Protein AF-A0A9X8VF04-F1 (afdb_monomer)

Solvent-accessible surface area (backbone atoms only — not comparable to full-atom values): 15517 Å² total; per-residue (Å²): 101,70,59,10,61,78,66,74,47,51,60,67,58,32,47,54,25,37,77,68,70,68,38,95,60,54,71,64,54,44,49,74,68,74,50,84,83,40,61,40,90,86,76,70,41,79,48,85,48,71,67,42,55,54,49,36,59,45,60,69,33,66,73,50,45,53,54,48,56,73,53,54,53,68,79,74,54,78,92,55,79,81,48,51,63,57,52,50,50,51,50,51,49,54,53,45,51,23,50,52,51,32,52,45,67,77,36,74,88,60,59,89,75,43,57,46,83,43,74,71,81,46,74,77,52,55,70,73,46,56,95,90,58,84,63,75,43,78,44,62,67,44,89,91,60,76,53,58,69,61,48,50,53,48,49,42,70,77,41,51,61,61,53,51,52,43,33,50,58,58,69,43,79,47,74,67,54,50,34,49,51,51,53,52,52,48,42,59,44,46,72,37,90,87,47,64,53,50,56,29,53,49,42,52,64,65,37,85,48,75,68,48,40,56,49,22,49,52,49,34,54,54,45,40,48,76,72,69,48,79,87,43,71,69,41,53,48,46,42,49,68,70,66,57,32,91,92,55,50,73,69,51,48,55,49,52,40,49,54,54,52,65,73,74,108

Nearest PDB structures (foldseek):
  8pho-assembly1_A  TM=1.523E-01  e=1.604E+00  Borreliella burgdorferi B31

Structure (mmCIF, N/CA/C/O backbone):
data_AF-A0A9X8VF04-F1
#
_entry.id   AF-A0A9X8VF04-F1
#
loop_
_atom_site.group_PDB
_atom_site.id
_atom_site.type_symbol
_atom_site.label_atom_id
_atom_site.label_alt_id
_atom_site.label_comp_id
_atom_site.label_asym_id
_atom_site.label_entity_id
_atom_site.label_seq_id
_atom_site.pdbx_PDB_ins_code
_atom_site.Cartn_x
_atom_site.Cartn_y
_atom_site.Cartn_z
_atom_site.occupancy
_atom_site.B_iso_or_equiv
_atom_site.auth_seq_id
_atom_site.auth_comp_id
_atom_site.auth_asym_id
_atom_site.auth_atom_id
_atom_site.pdbx_PDB_model_num
ATOM 1 N N . GLY A 1 1 ? 4.819 -11.460 -13.117 1.00 58.47 1 GLY A N 1
ATOM 2 C CA . GLY A 1 1 ? 4.912 -10.135 -13.757 1.00 58.47 1 GLY A CA 1
ATOM 3 C C . GLY A 1 1 ? 5.814 -10.178 -14.973 1.00 58.47 1 GLY A C 1
ATOM 4 O O . GLY A 1 1 ? 5.340 -10.519 -16.044 1.00 58.47 1 GLY A O 1
ATOM 5 N N . SER A 1 2 ? 7.112 -9.903 -14.809 1.00 68.62 2 SER A N 1
ATOM 6 C CA . SER A 1 2 ? 8.062 -9.767 -15.930 1.00 68.62 2 SER A CA 1
ATOM 7 C C . SER A 1 2 ? 8.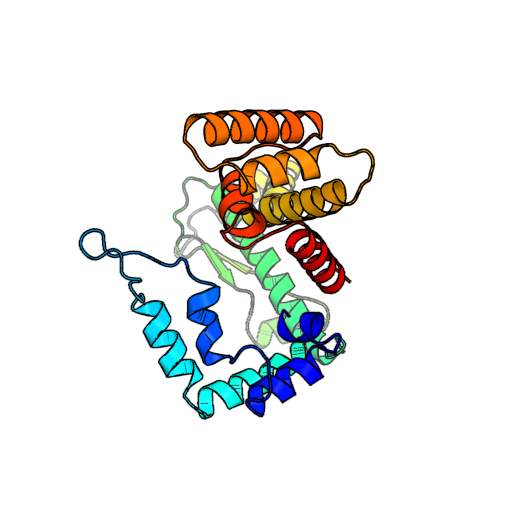117 -10.969 -16.872 1.00 68.62 2 SER A C 1
ATOM 9 O O . SER A 1 2 ? 8.013 -10.787 -18.076 1.00 68.62 2 SER A O 1
ATOM 11 N N . GLU A 1 3 ? 8.202 -12.195 -16.346 1.00 79.62 3 GLU A N 1
ATOM 12 C CA . GLU A 1 3 ? 8.196 -13.404 -17.186 1.00 79.62 3 GLU A CA 1
ATOM 13 C C . GLU A 1 3 ? 6.888 -13.552 -17.980 1.00 79.62 3 GLU A C 1
ATOM 15 O O . GLU A 1 3 ? 6.926 -13.851 -19.170 1.00 79.62 3 GLU A O 1
ATOM 20 N N . ALA A 1 4 ? 5.743 -13.287 -17.340 1.00 78.88 4 ALA A N 1
ATOM 21 C CA . ALA A 1 4 ? 4.424 -13.392 -17.964 1.00 78.88 4 ALA A CA 1
ATOM 22 C C . ALA A 1 4 ? 4.318 -12.483 -19.189 1.00 78.88 4 ALA A C 1
ATOM 24 O O . ALA A 1 4 ? 3.922 -12.924 -20.260 1.00 78.88 4 ALA A O 1
ATOM 25 N N . VAL A 1 5 ? 4.776 -11.238 -19.078 1.00 72.00 5 VAL A N 1
ATOM 26 C CA . VAL A 1 5 ? 4.690 -10.302 -20.201 1.00 72.00 5 VAL A CA 1
ATOM 27 C C . VAL A 1 5 ? 5.785 -10.515 -21.240 1.00 72.00 5 VAL A C 1
ATOM 29 O O . VAL A 1 5 ? 5.485 -10.503 -22.430 1.00 72.00 5 VAL A O 1
ATOM 32 N N . LEU A 1 6 ? 7.023 -10.819 -20.834 1.00 75.31 6 LEU A N 1
ATOM 33 C CA . LEU A 1 6 ? 8.096 -11.158 -21.781 1.00 75.31 6 LEU A CA 1
ATOM 34 C C . LEU A 1 6 ? 7.751 -12.380 -22.643 1.00 75.31 6 LEU A C 1
ATOM 36 O O . LEU A 1 6 ? 8.166 -12.461 -23.799 1.00 75.31 6 LEU A O 1
ATOM 40 N N . LYS A 1 7 ? 7.015 -13.344 -22.082 1.00 82.69 7 LYS A N 1
ATOM 41 C CA . LYS A 1 7 ? 6.567 -14.554 -22.784 1.00 82.69 7 LYS A CA 1
ATOM 42 C C . LYS A 1 7 ? 5.144 -14.457 -23.325 1.00 82.69 7 LYS A C 1
ATOM 44 O O . LYS A 1 7 ? 4.686 -15.428 -23.924 1.00 82.69 7 LYS A O 1
ATOM 49 N N . ASN A 1 8 ? 4.476 -13.318 -23.139 1.00 81.44 8 ASN A N 1
ATOM 50 C CA . ASN A 1 8 ? 3.072 -13.105 -23.483 1.00 81.44 8 ASN A CA 1
ATOM 51 C C . ASN A 1 8 ? 2.173 -14.274 -23.025 1.00 81.44 8 ASN A C 1
ATOM 53 O O . ASN A 1 8 ? 1.444 -14.878 -23.813 1.00 81.44 8 ASN A O 1
ATOM 57 N N . CYS A 1 9 ? 2.302 -14.649 -21.754 1.00 85.81 9 CYS A N 1
ATOM 58 C CA . CYS A 1 9 ? 1.581 -15.736 -21.111 1.00 85.81 9 CYS A CA 1
ATOM 59 C C . CYS A 1 9 ? 0.915 -15.256 -19.813 1.0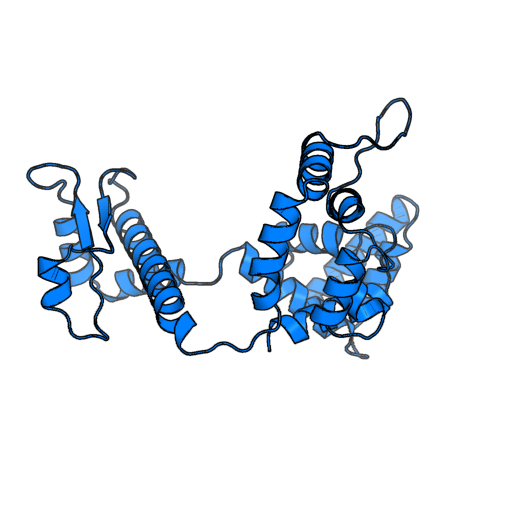0 85.81 9 CYS A C 1
ATOM 61 O O . CYS A 1 9 ? 1.154 -14.151 -19.332 1.00 85.81 9 CYS A O 1
ATOM 63 N N . THR A 1 10 ? 0.047 -16.086 -19.245 1.00 86.69 10 THR A N 1
ATOM 64 C CA . THR A 1 10 ? -0.633 -15.775 -17.977 1.00 86.69 10 THR A CA 1
ATOM 65 C C . THR A 1 10 ? 0.341 -15.789 -16.794 1.00 86.69 10 THR A C 1
ATOM 67 O O . THR A 1 10 ? 1.389 -16.441 -16.840 1.00 86.69 10 THR A O 1
ATOM 70 N N . LEU A 1 11 ? -0.015 -15.114 -15.693 1.00 85.31 11 LEU A N 1
ATOM 71 C CA . LEU A 1 11 ? 0.757 -15.175 -14.443 1.00 85.31 11 LEU A CA 1
ATOM 72 C C . LEU A 1 11 ? 0.927 -16.616 -13.946 1.00 85.31 11 LEU A C 1
ATOM 74 O O . LEU A 1 11 ? 2.022 -16.984 -13.520 1.00 85.31 11 LEU A O 1
ATOM 78 N N . GLU A 1 12 ? -0.112 -17.440 -14.089 1.00 88.75 12 GLU A N 1
ATOM 79 C CA . GLU A 1 12 ? -0.073 -18.862 -13.754 1.00 88.75 12 GLU A CA 1
ATOM 80 C C . GLU A 1 12 ? 0.965 -19.617 -14.599 1.00 88.75 12 GLU A C 1
ATOM 82 O O . GLU A 1 12 ? 1.809 -20.342 -14.070 1.00 88.75 12 GLU A O 1
ATOM 87 N N . GLN A 1 13 ? 0.953 -19.427 -15.922 1.00 88.94 13 GLN A N 1
ATOM 88 C CA . GLN A 1 13 ? 1.925 -20.057 -16.820 1.00 88.94 13 GLN A CA 1
ATOM 89 C C . GLN A 1 13 ? 3.358 -19.605 -16.517 1.00 88.94 13 GLN A C 1
ATOM 91 O O . GLN A 1 13 ? 4.272 -20.432 -16.523 1.00 88.94 13 GLN A O 1
ATOM 96 N N . ALA A 1 14 ? 3.551 -18.321 -16.219 1.00 87.88 14 ALA A N 1
ATOM 97 C CA . ALA A 1 14 ? 4.844 -17.777 -15.825 1.00 87.88 14 ALA A CA 1
ATOM 98 C C . ALA A 1 14 ? 5.341 -18.371 -14.501 1.00 87.88 14 ALA A C 1
ATOM 100 O O . ALA A 1 14 ? 6.511 -18.735 -14.395 1.00 87.88 14 ALA A O 1
ATOM 101 N N . PHE A 1 15 ? 4.463 -18.523 -13.505 1.00 87.75 15 PHE A N 1
ATOM 102 C CA . PHE A 1 15 ? 4.822 -19.146 -12.234 1.00 87.75 15 PHE A CA 1
ATOM 103 C C . PHE A 1 15 ? 5.189 -20.621 -12.400 1.00 87.75 15 PHE A C 1
ATOM 105 O O . PHE A 1 15 ? 6.265 -21.030 -11.969 1.00 87.75 15 PHE A O 1
ATOM 112 N N . ARG A 1 16 ? 4.385 -21.393 -13.142 1.00 88.19 16 ARG A N 1
ATOM 113 C CA . ARG A 1 16 ? 4.703 -22.796 -13.460 1.00 88.19 16 ARG A CA 1
ATOM 114 C C . ARG A 1 16 ? 6.029 -22.937 -14.213 1.00 88.19 16 ARG A C 1
ATOM 116 O O . ARG A 1 16 ? 6.735 -23.928 -14.037 1.00 88.19 16 ARG A O 1
ATOM 123 N N . ALA A 1 17 ? 6.381 -21.970 -15.063 1.00 88.00 17 ALA A N 1
ATOM 124 C CA . ALA A 1 17 ? 7.684 -21.939 -15.724 1.00 88.00 17 ALA A CA 1
ATOM 125 C C . ALA A 1 17 ? 8.827 -21.664 -14.732 1.00 88.00 17 ALA A C 1
ATOM 127 O O . ALA A 1 17 ? 9.888 -22.276 -14.853 1.00 88.00 17 ALA A O 1
ATOM 128 N N . MET A 1 18 ? 8.619 -20.799 -13.732 1.00 85.31 18 MET A N 1
ATOM 129 C CA . MET A 1 18 ? 9.598 -20.564 -12.663 1.00 85.31 18 MET A CA 1
ATOM 130 C C . MET A 1 18 ? 9.802 -21.814 -11.799 1.00 85.31 18 MET A C 1
ATOM 132 O O . MET A 1 18 ? 10.945 -22.195 -11.566 1.00 85.31 18 MET A O 1
ATOM 136 N N . GLU A 1 19 ? 8.732 -22.507 -11.400 1.00 83.19 19 GLU A N 1
ATOM 137 C CA . GLU A 1 19 ? 8.826 -23.758 -10.624 1.00 83.19 19 GLU A CA 1
ATOM 138 C C . GLU A 1 19 ? 9.591 -24.860 -11.367 1.00 83.19 19 GLU A C 1
ATOM 140 O O . GLU A 1 19 ? 10.343 -25.632 -10.773 1.00 83.19 19 GLU A O 1
ATOM 145 N N . ARG A 1 20 ? 9.423 -24.924 -12.691 1.00 85.62 20 ARG A N 1
ATOM 146 C CA . ARG A 1 20 ? 10.098 -25.897 -13.562 1.00 85.62 20 ARG A CA 1
ATOM 147 C C . ARG A 1 20 ? 11.506 -25.467 -13.974 1.00 85.62 20 ARG A C 1
ATOM 149 O O . ARG A 1 20 ? 12.130 -26.173 -14.763 1.00 85.62 20 ARG A O 1
ATOM 156 N N . ASN A 1 21 ? 11.999 -24.331 -13.472 1.00 83.00 21 ASN A N 1
ATOM 157 C CA . ASN A 1 21 ? 13.263 -23.714 -13.885 1.00 83.00 21 ASN A CA 1
ATOM 158 C C . ASN A 1 21 ? 13.371 -23.507 -15.411 1.00 83.00 21 ASN A C 1
ATOM 160 O O . ASN A 1 21 ? 14.453 -23.596 -15.985 1.00 83.00 21 ASN A O 1
ATOM 164 N N . SER A 1 22 ? 12.243 -23.249 -16.079 1.00 85.44 22 SER A N 1
ATOM 165 C CA . SER A 1 22 ? 12.162 -22.989 -17.523 1.00 85.44 22 SER A CA 1
ATOM 166 C C . SER A 1 22 ? 11.813 -21.535 -17.858 1.00 85.44 22 SER A C 1
ATOM 168 O O . SER A 1 22 ? 11.633 -21.206 -19.030 1.00 85.44 22 SER A O 1
ATOM 170 N N . ALA A 1 23 ? 11.661 -20.680 -16.844 1.00 84.25 23 ALA A N 1
ATOM 171 C CA . ALA A 1 23 ? 11.480 -19.243 -17.011 1.00 84.25 23 ALA A CA 1
ATOM 172 C C . ALA A 1 23 ? 12.777 -18.573 -17.497 1.00 84.25 23 ALA A C 1
ATOM 174 O O . ALA A 1 23 ? 13.878 -19.028 -17.191 1.00 84.25 23 ALA A O 1
ATOM 175 N N . GLY A 1 24 ? 12.653 -17.463 -18.226 1.00 80.25 24 GLY A N 1
ATOM 176 C CA . GLY A 1 24 ? 13.794 -16.644 -18.645 1.00 80.25 24 GLY A CA 1
ATOM 177 C C . GLY A 1 24 ? 14.515 -15.949 -17.485 1.00 80.25 24 GLY A C 1
ATOM 178 O O . GLY A 1 24 ? 15.674 -15.562 -17.630 1.00 80.25 24 GLY A O 1
ATOM 179 N N . ILE A 1 25 ? 13.848 -15.799 -16.338 1.00 77.38 25 ILE A N 1
ATOM 180 C CA . ILE A 1 25 ? 14.425 -15.288 -15.092 1.00 77.38 25 ILE A CA 1
ATOM 181 C C . ILE A 1 25 ? 14.147 -16.305 -13.985 1.00 77.38 25 ILE A C 1
ATOM 183 O O . ILE A 1 25 ? 12.987 -16.572 -13.667 1.00 77.38 25 ILE A O 1
ATOM 187 N N . ALA A 1 26 ? 15.201 -16.860 -13.381 1.00 82.38 26 ALA A N 1
ATOM 188 C CA . ALA A 1 26 ? 15.041 -17.727 -12.223 1.00 82.38 26 ALA A CA 1
ATOM 189 C C . ALA A 1 26 ? 14.642 -16.893 -10.999 1.00 82.38 26 ALA A C 1
ATOM 191 O O . ALA A 1 26 ? 15.147 -15.789 -10.789 1.00 82.38 26 ALA A O 1
ATOM 192 N N . LEU A 1 27 ? 13.755 -17.428 -10.157 1.00 80.44 27 LEU A N 1
ATOM 193 C CA . LEU A 1 27 ? 13.269 -16.706 -8.978 1.00 80.44 27 LEU A CA 1
ATOM 194 C C . LEU A 1 27 ? 14.410 -16.335 -8.013 1.00 80.44 27 LEU A C 1
ATOM 196 O O . LEU A 1 27 ? 14.386 -15.269 -7.404 1.00 80.44 27 LEU A O 1
ATOM 200 N N . ILE A 1 28 ? 15.446 -17.173 -7.933 1.00 84.75 28 ILE A N 1
ATOM 201 C CA . ILE A 1 28 ? 16.649 -16.917 -7.131 1.00 84.75 28 ILE A CA 1
ATOM 202 C C . ILE A 1 28 ? 17.469 -15.712 -7.624 1.00 84.75 28 ILE A C 1
ATOM 204 O O . ILE A 1 28 ? 18.256 -15.160 -6.862 1.00 84.75 28 ILE A O 1
ATOM 208 N N . ASP A 1 29 ? 17.267 -15.262 -8.862 1.00 81.38 29 ASP A N 1
ATOM 209 C CA . ASP A 1 29 ? 17.954 -14.093 -9.422 1.00 81.38 29 ASP A CA 1
ATOM 210 C C . ASP A 1 29 ? 17.158 -12.797 -9.212 1.00 81.38 29 ASP A C 1
ATOM 212 O O . ASP A 1 29 ? 17.640 -11.703 -9.510 1.00 81.38 29 ASP A O 1
ATOM 216 N N . VAL A 1 30 ? 15.921 -12.891 -8.713 1.00 80.69 30 VAL A N 1
ATOM 217 C CA . VAL A 1 30 ? 15.036 -11.736 -8.528 1.00 80.69 30 VAL A CA 1
ATOM 218 C C . VAL A 1 30 ? 15.565 -10.742 -7.485 1.00 80.69 30 VAL A C 1
ATOM 220 O O . VAL A 1 30 ? 15.531 -9.546 -7.787 1.00 80.69 30 VAL A O 1
ATOM 223 N N . PRO A 1 31 ? 16.105 -11.148 -6.314 1.00 83.88 31 PRO A N 1
ATOM 224 C CA . PRO A 1 31 ? 16.669 -10.196 -5.354 1.00 83.88 31 PRO A CA 1
ATOM 225 C C . PRO A 1 31 ? 17.745 -9.292 -5.975 1.00 83.88 31 PRO A C 1
ATOM 227 O O . PRO A 1 31 ? 17.648 -8.071 -5.869 1.00 83.88 31 PRO A O 1
ATOM 230 N N . ALA A 1 32 ? 18.687 -9.863 -6.730 1.00 76.12 32 ALA A N 1
ATOM 231 C CA . ALA A 1 32 ? 19.744 -9.103 -7.406 1.00 76.12 32 ALA A CA 1
ATOM 232 C C . ALA A 1 32 ? 19.204 -8.077 -8.424 1.00 76.12 32 ALA A C 1
ATOM 234 O O . ALA A 1 32 ? 19.874 -7.103 -8.750 1.00 76.12 32 ALA A O 1
ATOM 235 N N . ARG A 1 33 ? 17.980 -8.278 -8.932 1.00 73.38 33 ARG A N 1
ATOM 236 C CA . ARG A 1 33 ? 17.334 -7.380 -9.901 1.00 73.38 33 ARG A CA 1
ATOM 237 C C . ARG A 1 33 ? 16.466 -6.308 -9.246 1.00 73.38 33 ARG A C 1
ATOM 239 O O . ARG A 1 33 ? 16.324 -5.224 -9.806 1.00 73.38 33 ARG A O 1
ATOM 246 N N . ILE A 1 34 ? 15.851 -6.593 -8.097 1.00 71.38 34 ILE A N 1
ATOM 247 C CA . ILE A 1 34 ? 14.946 -5.653 -7.415 1.00 71.38 34 ILE A CA 1
ATOM 248 C C . ILE A 1 34 ? 15.738 -4.657 -6.563 1.00 71.38 34 ILE A C 1
ATOM 250 O O . ILE A 1 34 ? 15.493 -3.446 -6.639 1.00 71.38 34 ILE A O 1
ATOM 254 N N . PHE A 1 35 ? 16.706 -5.149 -5.790 1.00 72.06 35 PHE A N 1
ATOM 255 C CA . PHE A 1 35 ? 17.506 -4.318 -4.898 1.00 72.06 35 PHE A CA 1
ATOM 256 C C . PHE A 1 35 ? 18.547 -3.497 -5.670 1.00 72.06 35 PHE A C 1
ATOM 258 O O . PHE A 1 35 ? 18.912 -3.820 -6.799 1.00 72.06 35 PHE A O 1
ATOM 265 N N . GLN A 1 36 ? 18.980 -2.377 -5.086 1.00 65.75 36 GLN A N 1
ATOM 266 C CA . GLN A 1 36 ? 20.036 -1.559 -5.682 1.00 65.75 36 GLN A CA 1
ATOM 267 C C . GLN A 1 36 ? 21.364 -2.319 -5.660 1.00 65.75 36 GLN A C 1
ATOM 269 O O . GLN A 1 36 ? 21.793 -2.799 -4.610 1.00 65.75 36 GLN A O 1
ATOM 274 N N . THR A 1 37 ? 22.030 -2.365 -6.811 1.00 66.81 37 THR A N 1
ATOM 275 C CA . THR A 1 37 ? 23.408 -2.834 -6.933 1.00 66.81 37 THR A CA 1
ATOM 276 C C . THR A 1 37 ? 24.334 -1.825 -6.262 1.00 66.81 37 THR A C 1
ATOM 278 O O . THR A 1 37 ? 24.425 -0.673 -6.695 1.00 66.81 37 THR A O 1
ATOM 281 N N . LEU A 1 38 ? 25.000 -2.238 -5.186 1.00 68.88 38 LEU A N 1
ATOM 282 C CA . LEU A 1 38 ? 26.069 -1.452 -4.579 1.00 68.88 38 LEU A CA 1
ATOM 283 C C . LEU A 1 38 ? 27.391 -1.825 -5.233 1.00 68.88 38 LEU A C 1
ATOM 285 O O . LEU A 1 38 ? 27.592 -2.979 -5.597 1.00 68.88 38 LEU A O 1
ATOM 289 N N . TYR A 1 39 ? 28.295 -0.861 -5.352 1.00 73.69 39 TYR A N 1
ATOM 290 C CA . TYR A 1 39 ? 29.640 -1.096 -5.859 1.00 73.69 39 TYR A CA 1
ATOM 291 C C . TYR A 1 39 ? 30.656 -0.823 -4.762 1.00 73.69 39 TYR A C 1
ATOM 293 O O . TYR A 1 39 ? 30.566 0.171 -4.038 1.00 73.69 39 TYR A O 1
ATOM 301 N N . ASP A 1 40 ? 31.641 -1.702 -4.664 1.00 74.50 40 ASP A N 1
ATOM 302 C CA . ASP A 1 40 ? 32.817 -1.485 -3.848 1.00 74.50 40 ASP A CA 1
ATOM 303 C C . ASP A 1 40 ? 33.617 -0.305 -4.409 1.00 74.50 40 ASP A C 1
ATOM 305 O O . ASP A 1 40 ? 34.002 -0.285 -5.579 1.00 74.50 40 ASP A O 1
ATOM 309 N N . VAL A 1 41 ? 33.876 0.688 -3.560 1.00 69.94 41 VAL A N 1
ATOM 310 C CA . VAL A 1 41 ? 34.505 1.956 -3.960 1.00 69.94 41 VAL A CA 1
ATOM 311 C C . VAL A 1 41 ? 35.951 1.761 -4.439 1.00 69.94 41 VAL A C 1
ATOM 313 O O . VAL A 1 41 ? 36.459 2.583 -5.198 1.00 69.94 41 VAL A O 1
ATOM 316 N N . GLN A 1 42 ? 36.628 0.688 -4.018 1.00 69.50 42 GLN A N 1
ATOM 317 C CA . GLN A 1 42 ? 38.039 0.442 -4.332 1.00 69.50 42 GLN A CA 1
ATOM 318 C C . GLN A 1 42 ? 38.223 -0.484 -5.536 1.00 69.50 42 GLN A C 1
ATOM 320 O O . GLN A 1 42 ? 39.152 -0.309 -6.321 1.00 69.50 42 GLN A O 1
ATOM 325 N N . THR A 1 43 ? 37.354 -1.479 -5.679 1.00 75.50 43 THR A N 1
ATOM 326 C CA . THR A 1 43 ? 37.468 -2.532 -6.695 1.00 75.50 43 THR A CA 1
ATOM 327 C C . THR A 1 43 ? 36.477 -2.365 -7.841 1.00 75.50 43 THR A C 1
ATOM 329 O O . THR A 1 43 ? 36.631 -3.028 -8.867 1.00 75.50 43 THR A O 1
ATOM 332 N N . GLY A 1 44 ? 35.465 -1.504 -7.684 1.00 72.12 44 GLY A N 1
ATOM 333 C CA . GLY A 1 44 ? 34.390 -1.303 -8.657 1.00 72.12 44 GLY A CA 1
ATOM 334 C C . GLY A 1 44 ? 33.508 -2.536 -8.857 1.00 72.12 44 GLY A C 1
ATOM 335 O O . GLY A 1 44 ? 32.746 -2.587 -9.819 1.00 72.12 44 GLY A O 1
ATOM 336 N N . LYS A 1 45 ? 33.630 -3.553 -7.994 1.00 76.12 45 LYS A N 1
ATOM 337 C CA . LYS A 1 45 ? 32.840 -4.784 -8.073 1.00 76.12 45 LYS A CA 1
ATOM 338 C C . LYS A 1 45 ? 31.498 -4.608 -7.390 1.00 76.12 45 LYS A C 1
ATOM 340 O O . LYS A 1 45 ? 31.400 -3.905 -6.390 1.00 76.12 45 LYS A O 1
ATOM 345 N N . GLU A 1 46 ? 30.489 -5.291 -7.912 1.00 76.12 46 GLU A N 1
ATOM 346 C CA . GLU A 1 46 ? 29.185 -5.371 -7.263 1.00 76.12 46 GLU A CA 1
ATOM 347 C C . GLU A 1 46 ? 29.317 -6.036 -5.884 1.00 76.12 46 GLU A C 1
ATOM 349 O O . GLU A 1 46 ? 29.969 -7.073 -5.740 1.00 76.12 46 GLU A O 1
ATOM 354 N N . ILE A 1 47 ? 28.706 -5.420 -4.875 1.00 77.75 47 ILE A N 1
ATOM 355 C CA . ILE A 1 47 ? 28.573 -5.952 -3.523 1.00 77.75 47 ILE A CA 1
ATOM 356 C C . ILE A 1 47 ? 27.148 -6.477 -3.379 1.00 77.75 47 ILE A C 1
ATOM 358 O O . ILE A 1 47 ? 26.183 -5.706 -3.396 1.00 77.75 47 ILE A O 1
ATOM 362 N N . GLU A 1 48 ? 27.028 -7.789 -3.193 1.00 77.50 48 GLU A N 1
ATOM 363 C CA . GLU A 1 48 ? 25.778 -8.410 -2.764 1.00 77.50 48 GLU A CA 1
ATOM 364 C C . GLU A 1 48 ? 25.528 -8.062 -1.292 1.00 77.50 48 GLU A C 1
ATOM 366 O O . GLU A 1 48 ? 26.393 -8.231 -0.433 1.00 77.50 48 GLU A O 1
ATOM 371 N N . GLN A 1 49 ? 24.347 -7.521 -1.004 1.00 83.31 49 GLN A N 1
ATOM 372 C CA . GLN A 1 49 ? 23.950 -7.158 0.355 1.00 83.31 49 GLN A CA 1
ATOM 373 C C . GLN A 1 49 ? 23.522 -8.406 1.139 1.00 83.31 49 GLN A C 1
ATOM 375 O O . GLN A 1 49 ? 22.879 -9.289 0.572 1.00 83.31 49 GLN A O 1
ATOM 380 N N . ASP A 1 50 ? 23.739 -8.422 2.458 1.00 86.25 50 ASP A N 1
ATOM 381 C CA . ASP A 1 50 ? 23.318 -9.529 3.336 1.00 86.25 50 ASP A CA 1
ATOM 382 C C . ASP A 1 50 ? 21.836 -9.896 3.161 1.00 86.25 50 ASP A C 1
ATOM 384 O O . ASP A 1 50 ? 21.467 -11.068 3.152 1.00 86.25 50 ASP A O 1
ATOM 388 N N . LEU A 1 51 ? 20.963 -8.899 2.970 1.00 85.19 51 LEU A N 1
ATOM 389 C CA . LEU A 1 51 ? 19.543 -9.129 2.694 1.00 85.19 51 LEU A CA 1
ATOM 390 C C . LEU A 1 51 ? 19.326 -9.911 1.390 1.00 85.19 51 LEU A C 1
ATOM 392 O O . LEU A 1 51 ? 18.500 -10.820 1.360 1.00 85.19 51 LEU A O 1
ATOM 396 N N . GLN A 1 52 ? 20.054 -9.570 0.323 1.00 85.81 52 GLN A N 1
ATOM 397 C CA . GLN A 1 52 ? 19.942 -10.252 -0.968 1.00 85.81 52 GLN A CA 1
ATOM 398 C C . GLN A 1 52 ? 20.389 -11.708 -0.838 1.00 85.81 52 GLN A C 1
ATOM 400 O O . GLN A 1 52 ? 19.647 -12.603 -1.242 1.00 85.81 52 GLN A O 1
ATOM 405 N N . GLN A 1 53 ? 21.527 -11.943 -0.180 1.00 87.00 53 GLN A N 1
ATOM 406 C CA . GLN A 1 53 ? 22.037 -13.283 0.100 1.00 87.00 53 GLN A CA 1
ATOM 407 C C . GLN A 1 53 ? 21.029 -14.108 0.918 1.00 87.00 53 GLN A C 1
ATOM 409 O O . GLN A 1 53 ? 20.646 -15.205 0.511 1.00 87.00 53 GLN A O 1
ATOM 414 N N . ASN A 1 54 ? 20.511 -13.551 2.017 1.00 90.44 54 ASN A N 1
ATOM 415 C CA . ASN A 1 54 ? 19.517 -14.215 2.864 1.00 90.44 54 ASN A CA 1
ATOM 416 C C . ASN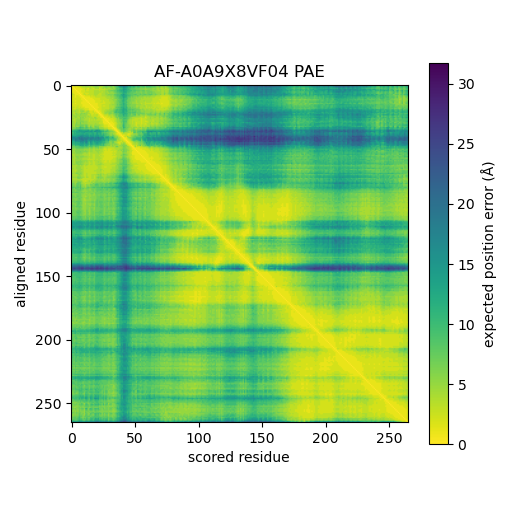 A 1 54 ? 18.232 -14.563 2.095 1.00 90.44 54 ASN A C 1
ATOM 418 O O . ASN A 1 54 ? 17.687 -15.657 2.250 1.00 90.44 54 ASN A O 1
ATOM 422 N N . LEU A 1 55 ? 17.742 -13.656 1.243 1.00 90.25 55 LEU A N 1
ATOM 423 C CA . LEU A 1 55 ? 16.568 -13.914 0.408 1.00 90.25 55 LEU A CA 1
ATOM 424 C C . LEU A 1 55 ? 16.828 -15.037 -0.595 1.00 90.25 55 LEU A C 1
ATOM 426 O O . LEU A 1 55 ? 15.973 -15.902 -0.764 1.00 90.25 55 LEU A O 1
ATOM 430 N N . ARG A 1 56 ? 18.005 -15.074 -1.225 1.00 89.56 56 ARG A N 1
ATOM 431 C CA . ARG A 1 56 ? 18.376 -16.157 -2.148 1.00 89.56 56 ARG A CA 1
ATOM 432 C C . ARG A 1 56 ? 18.450 -17.503 -1.440 1.00 89.56 56 ARG A C 1
ATOM 434 O O . ARG A 1 56 ? 17.903 -18.484 -1.942 1.00 89.56 56 ARG A O 1
ATOM 441 N N . GLU A 1 57 ? 19.049 -17.546 -0.253 1.00 91.25 57 GLU A N 1
ATOM 442 C CA . GLU A 1 57 ? 19.099 -18.752 0.577 1.00 91.25 57 GLU A CA 1
ATOM 443 C C . GLU A 1 57 ? 17.707 -19.232 1.000 1.00 91.25 57 GLU A C 1
ATOM 445 O O . GLU A 1 57 ? 17.461 -20.437 1.052 1.00 91.25 57 GLU A O 1
ATOM 450 N N . LEU A 1 58 ? 16.780 -18.314 1.290 1.00 92.06 58 LEU A N 1
ATOM 451 C CA . LEU A 1 58 ? 15.391 -18.656 1.593 1.00 92.06 58 LEU A CA 1
ATOM 452 C C . LEU A 1 58 ? 14.647 -19.174 0.359 1.00 92.06 58 LEU A C 1
ATOM 454 O O . LEU A 1 58 ? 13.988 -20.206 0.454 1.00 92.06 58 LEU A O 1
ATOM 458 N N . LEU A 1 59 ? 14.786 -18.514 -0.792 1.00 89.44 59 LEU A N 1
ATOM 459 C CA . LEU A 1 59 ? 14.154 -18.928 -2.050 1.00 89.44 59 LEU A CA 1
ATOM 460 C C . LEU A 1 59 ? 14.683 -20.279 -2.558 1.00 89.44 59 LEU A C 1
ATOM 462 O O . LEU A 1 59 ? 13.972 -20.994 -3.256 1.00 89.44 59 LEU A O 1
ATOM 466 N N . ALA A 1 60 ? 15.895 -20.677 -2.165 1.00 88.81 60 ALA A N 1
ATOM 467 C CA . ALA A 1 60 ? 16.434 -22.005 -2.452 1.00 88.81 60 ALA A CA 1
ATOM 468 C C . ALA A 1 60 ? 15.796 -23.131 -1.606 1.00 88.81 60 ALA A C 1
ATOM 470 O O . ALA A 1 60 ? 15.974 -24.313 -1.913 1.00 88.81 60 ALA A O 1
ATOM 471 N N . LYS A 1 61 ? 15.059 -22.811 -0.531 1.00 91.94 61 LYS A N 1
ATOM 472 C CA . LYS A 1 61 ? 1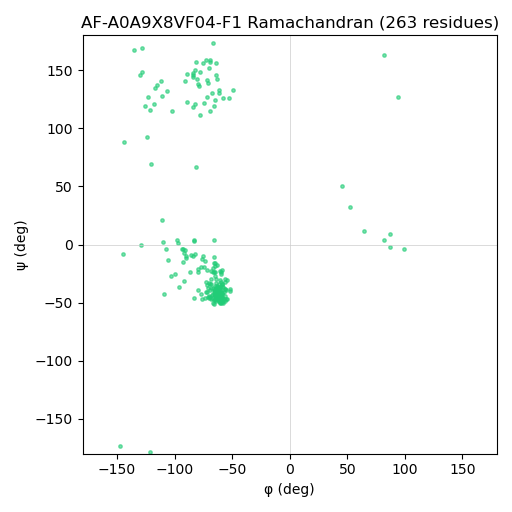4.447 -23.814 0.356 1.00 91.94 61 LYS A CA 1
ATOM 473 C C . LYS A 1 61 ? 13.105 -24.280 -0.203 1.00 91.94 61 LYS A C 1
ATOM 475 O O . LYS A 1 61 ? 12.141 -23.520 -0.245 1.00 91.94 61 LYS A O 1
ATOM 480 N N . ALA A 1 62 ? 12.999 -25.574 -0.513 1.00 89.06 62 ALA A N 1
ATOM 481 C CA . ALA A 1 62 ? 11.759 -26.181 -1.009 1.00 89.06 62 ALA A CA 1
ATOM 482 C C . ALA A 1 62 ? 10.510 -25.897 -0.138 1.00 89.06 62 ALA A C 1
ATOM 484 O O . ALA A 1 62 ? 9.469 -25.593 -0.714 1.00 89.06 62 ALA A O 1
ATOM 485 N N . PRO A 1 63 ? 10.570 -25.901 1.215 1.00 92.88 63 PRO A N 1
ATOM 486 C CA . PRO A 1 63 ? 9.412 -25.538 2.039 1.00 92.88 63 PRO A CA 1
ATOM 487 C C . PRO A 1 63 ? 8.951 -24.085 1.866 1.00 92.88 63 PRO A C 1
ATOM 489 O O . PRO A 1 63 ? 7.759 -23.806 1.959 1.00 92.88 63 PRO A O 1
ATOM 492 N N . VAL A 1 64 ? 9.884 -23.161 1.611 1.00 91.06 64 VAL A N 1
ATOM 493 C CA . VAL A 1 64 ? 9.564 -21.752 1.342 1.00 91.06 64 VAL A CA 1
ATOM 494 C C . VAL A 1 64 ? 8.884 -21.644 -0.016 1.00 91.06 64 VAL A C 1
ATOM 496 O O . VAL A 1 64 ? 7.829 -21.030 -0.120 1.00 91.06 64 VAL A O 1
ATOM 499 N N . MET A 1 65 ? 9.433 -22.310 -1.033 1.00 86.69 65 MET A N 1
ATOM 500 C CA . MET A 1 65 ? 8.847 -22.334 -2.374 1.00 86.69 65 MET A CA 1
ATOM 501 C C . MET A 1 65 ? 7.456 -22.962 -2.412 1.00 86.69 65 MET A C 1
ATOM 503 O O . MET A 1 65 ? 6.570 -22.405 -3.050 1.00 86.69 65 MET A O 1
ATOM 507 N N . ALA A 1 66 ? 7.239 -24.058 -1.683 1.00 88.19 66 ALA A N 1
ATOM 508 C CA . ALA A 1 66 ? 5.918 -24.664 -1.546 1.00 88.19 66 ALA A CA 1
ATOM 509 C C . ALA A 1 66 ? 4.917 -23.686 -0.912 1.00 88.19 66 ALA A C 1
ATOM 511 O O . ALA A 1 66 ? 3.810 -23.526 -1.410 1.00 88.19 66 ALA 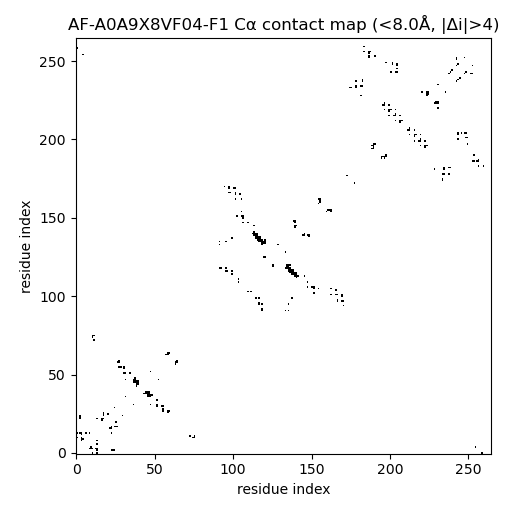A O 1
ATOM 512 N N . ARG A 1 67 ? 5.329 -22.957 0.136 1.00 90.50 67 ARG A N 1
ATOM 513 C CA . ARG A 1 67 ? 4.463 -21.955 0.767 1.00 90.50 67 ARG A CA 1
ATOM 514 C C . ARG A 1 67 ? 4.165 -20.768 -0.149 1.00 90.50 67 ARG A C 1
ATOM 516 O O . ARG A 1 67 ? 3.056 -20.251 -0.121 1.00 90.50 67 ARG A O 1
ATOM 523 N N . ILE A 1 68 ? 5.143 -20.329 -0.941 1.00 88.12 68 ILE A N 1
ATOM 524 C CA . ILE A 1 68 ? 4.937 -19.289 -1.956 1.00 88.12 68 ILE A CA 1
ATOM 525 C C . ILE A 1 68 ? 3.929 -19.784 -2.997 1.00 88.12 68 ILE A C 1
ATOM 527 O O . ILE A 1 68 ? 3.015 -19.040 -3.335 1.00 88.12 68 ILE A O 1
ATOM 531 N N . ALA A 1 69 ? 4.051 -21.031 -3.459 1.00 85.69 69 ALA A N 1
ATOM 532 C CA . ALA A 1 69 ? 3.117 -21.625 -4.412 1.00 85.69 69 ALA A CA 1
ATOM 533 C C . ALA A 1 69 ? 1.675 -21.648 -3.880 1.00 85.69 69 ALA A C 1
ATOM 535 O O . ALA A 1 69 ? 0.773 -21.250 -4.612 1.00 85.69 69 ALA A O 1
ATOM 536 N N . ASP A 1 70 ? 1.474 -21.987 -2.597 1.00 86.69 70 ASP A N 1
ATOM 537 C CA . ASP A 1 70 ? 0.151 -21.954 -1.950 1.00 86.69 70 ASP A CA 1
ATOM 538 C C . ASP A 1 70 ? -0.525 -20.570 -2.045 1.00 86.69 70 ASP A C 1
ATOM 540 O O . ASP A 1 70 ? -1.748 -20.470 -2.052 1.00 86.69 70 ASP A O 1
ATOM 544 N N . TRP A 1 71 ? 0.257 -19.484 -2.045 1.00 86.44 71 TRP A N 1
ATOM 545 C CA . TRP A 1 71 ? -0.258 -18.108 -1.976 1.00 86.44 71 TRP A CA 1
ATOM 546 C C . TRP A 1 71 ? -0.309 -17.433 -3.338 1.00 86.44 71 TRP A C 1
ATOM 548 O O . TRP A 1 71 ? -1.079 -16.502 -3.554 1.00 86.44 71 TRP A O 1
ATOM 558 N N . VAL A 1 72 ? 0.534 -17.875 -4.262 1.00 87.38 72 VAL A N 1
ATOM 559 C CA . VAL A 1 72 ? 0.672 -17.261 -5.576 1.00 87.38 72 VAL A CA 1
ATOM 560 C C . VAL A 1 72 ? -0.595 -17.445 -6.421 1.00 87.38 72 VAL A C 1
ATOM 562 O O . VAL A 1 72 ? -0.888 -16.583 -7.247 1.00 87.38 72 VAL A O 1
ATOM 565 N N . GLU A 1 73 ? -1.411 -18.467 -6.145 1.00 83.12 73 GLU A N 1
ATOM 566 C CA . GLU A 1 73 ? -2.738 -18.612 -6.755 1.00 83.12 73 GLU A CA 1
ATOM 567 C C . GLU A 1 73 ? -3.651 -17.392 -6.530 1.00 83.12 73 GLU A C 1
ATOM 569 O O . GLU A 1 73 ? -4.447 -17.050 -7.409 1.00 83.12 73 GLU A O 1
ATOM 574 N N . LEU A 1 74 ? -3.476 -16.664 -5.418 1.00 82.94 74 LEU A N 1
ATOM 575 C CA . LEU A 1 74 ? -4.229 -15.441 -5.113 1.00 82.94 74 LEU A CA 1
ATOM 576 C C . LEU A 1 74 ? -3.980 -14.315 -6.131 1.00 82.94 74 LEU A C 1
ATOM 578 O O . LEU A 1 74 ? -4.759 -13.371 -6.192 1.00 82.94 74 LEU A O 1
ATOM 582 N N . LEU A 1 75 ? -2.910 -14.390 -6.932 1.00 82.12 75 LEU A N 1
ATOM 583 C CA . LEU A 1 75 ? -2.593 -13.379 -7.947 1.00 82.12 75 LEU A CA 1
ATOM 584 C C . LEU A 1 75 ? -3.468 -13.479 -9.206 1.00 82.12 75 LEU A C 1
ATOM 586 O O . LEU A 1 75 ? -3.400 -12.592 -10.053 1.00 82.12 75 LEU A O 1
ATOM 590 N N . TRP A 1 76 ? -4.222 -14.565 -9.383 1.00 81.94 76 TRP A N 1
ATOM 591 C CA . TRP A 1 76 ? -5.032 -14.790 -10.588 1.00 81.94 76 TRP A CA 1
ATOM 592 C C . TRP A 1 76 ? -6.360 -15.503 -10.340 1.00 81.94 76 TRP A C 1
ATOM 594 O O . TRP A 1 76 ? -7.160 -15.628 -11.269 1.00 81.94 76 TRP A O 1
ATOM 604 N N . GLN A 1 77 ? -6.609 -16.007 -9.132 1.00 83.44 77 GLN A N 1
ATOM 605 C CA . GLN A 1 77 ? -7.927 -16.517 -8.781 1.00 83.44 77 GLN A CA 1
ATOM 606 C C . GLN A 1 77 ? -8.924 -15.360 -8.630 1.00 83.44 77 GLN A C 1
ATOM 608 O O . GLN A 1 77 ? -8.580 -14.323 -8.060 1.00 83.44 77 GLN A O 1
ATOM 613 N N . PRO A 1 78 ? -10.163 -15.515 -9.129 1.00 81.88 78 PRO A N 1
ATOM 614 C CA . PRO A 1 78 ? -11.199 -14.528 -8.881 1.00 81.88 78 PRO A CA 1
ATOM 615 C C . PRO A 1 78 ? -11.515 -14.474 -7.385 1.00 81.88 78 PRO A C 1
ATOM 617 O O . PRO A 1 78 ? -11.508 -15.499 -6.701 1.00 81.88 78 PRO A O 1
ATOM 620 N N . LEU A 1 79 ? -11.849 -13.282 -6.893 1.00 83.69 79 LEU A N 1
ATOM 621 C CA . LEU A 1 79 ? -12.390 -13.129 -5.547 1.00 83.69 79 LEU A CA 1
ATOM 622 C C . LEU A 1 79 ? -13.712 -13.900 -5.446 1.00 83.69 79 LEU A C 1
ATOM 624 O O . LEU A 1 79 ? -14.603 -13.743 -6.283 1.00 83.69 79 LEU A O 1
ATOM 628 N N . ASP A 1 80 ? -13.844 -14.715 -4.405 1.00 87.69 80 ASP A N 1
ATOM 629 C CA . ASP A 1 80 ? -15.077 -15.421 -4.072 1.00 87.69 80 ASP A CA 1
ATOM 630 C C . ASP A 1 80 ? -15.555 -15.058 -2.656 1.00 87.69 80 ASP A C 1
ATOM 632 O O . ASP A 1 80 ? -14.956 -14.244 -1.948 1.00 87.69 80 ASP A O 1
ATOM 636 N N . ASN A 1 81 ? -16.656 -15.667 -2.217 1.00 88.00 81 ASN A N 1
ATOM 637 C CA . ASN A 1 81 ? -17.248 -15.356 -0.915 1.00 88.00 81 ASN A CA 1
ATOM 638 C C . ASN A 1 81 ? -16.349 -15.720 0.281 1.00 88.00 81 ASN A C 1
ATOM 640 O O . ASN A 1 81 ? -16.602 -15.224 1.378 1.00 88.00 81 ASN A O 1
ATOM 644 N N . THR A 1 82 ? -15.310 -16.546 0.106 1.00 88.31 82 THR A N 1
ATOM 645 C CA . THR A 1 82 ? -14.375 -16.882 1.194 1.00 88.31 82 THR A CA 1
ATOM 646 C C . THR A 1 82 ? -13.527 -15.679 1.611 1.00 88.31 82 THR A C 1
ATOM 648 O O . THR A 1 82 ? -13.101 -15.587 2.760 1.00 88.31 82 THR A O 1
ATOM 651 N N . TRP A 1 83 ? -13.371 -14.695 0.721 1.00 89.25 83 TRP A N 1
ATOM 652 C CA . TRP A 1 83 ? -12.643 -13.459 0.996 1.00 89.25 83 TRP A CA 1
ATOM 653 C C . TRP A 1 83 ? -13.405 -12.488 1.892 1.00 89.25 83 TRP A C 1
ATOM 655 O O . TRP A 1 83 ? -12.789 -11.599 2.475 1.00 89.25 83 TRP A O 1
ATOM 665 N N . LEU A 1 84 ? -14.729 -12.625 2.015 1.00 89.50 84 LEU A N 1
ATOM 666 C CA . LEU A 1 84 ? -15.563 -11.638 2.702 1.00 89.50 84 LEU A CA 1
ATOM 667 C C . LEU A 1 84 ? -15.155 -11.447 4.166 1.00 89.50 84 LEU A C 1
ATOM 669 O O . LEU A 1 84 ? -15.144 -10.320 4.660 1.00 89.50 84 LEU A O 1
ATOM 673 N N . GLU A 1 85 ? -14.791 -12.530 4.852 1.00 88.38 85 GLU A N 1
ATOM 674 C CA . GLU A 1 85 ? -14.340 -12.474 6.244 1.00 88.38 85 GLU A CA 1
ATOM 675 C C . GLU A 1 85 ? -13.029 -11.692 6.369 1.00 88.38 85 GLU A C 1
ATOM 677 O O . GLU A 1 85 ? -12.934 -10.764 7.174 1.00 88.38 85 GLU A O 1
ATOM 682 N N . TRP A 1 86 ? -12.053 -12.003 5.514 1.00 89.25 86 TRP A N 1
ATOM 683 C CA . TRP A 1 86 ? -10.777 -11.297 5.470 1.00 89.25 86 TRP A CA 1
ATOM 684 C C . TRP A 1 86 ? -10.954 -9.826 5.074 1.00 89.25 86 TRP A C 1
ATOM 686 O O . TRP A 1 86 ? -10.406 -8.947 5.733 1.00 89.25 86 TRP A O 1
ATOM 696 N N . LEU A 1 87 ? -11.757 -9.519 4.054 1.00 91.50 87 LEU A N 1
ATOM 697 C CA . LEU A 1 87 ? -12.045 -8.143 3.635 1.00 91.50 87 LEU A CA 1
ATOM 698 C C . LEU A 1 87 ? -12.717 -7.343 4.751 1.00 91.50 87 LEU A C 1
ATOM 700 O O . LEU A 1 87 ? -12.327 -6.207 5.009 1.00 91.50 87 LEU A O 1
ATOM 704 N N . THR A 1 88 ? -13.677 -7.950 5.449 1.00 90.75 88 THR A N 1
ATOM 705 C CA . THR A 1 88 ? -14.337 -7.323 6.599 1.00 90.75 88 THR A CA 1
ATOM 706 C C . THR A 1 88 ? -13.333 -7.051 7.713 1.00 90.75 88 THR A C 1
ATOM 708 O O . THR A 1 88 ? -13.315 -5.952 8.256 1.00 90.75 88 THR A O 1
ATOM 711 N N . LEU A 1 89 ? -12.459 -8.015 8.020 1.00 91.50 89 LEU A N 1
ATOM 712 C CA . LEU A 1 89 ? -11.401 -7.839 9.011 1.00 91.50 89 LEU A CA 1
ATOM 713 C C . LEU A 1 89 ? -10.462 -6.686 8.634 1.00 91.50 89 LEU A C 1
ATOM 715 O O . LEU A 1 89 ? -10.176 -5.842 9.477 1.00 91.50 89 LEU A O 1
ATOM 719 N N . ASN A 1 90 ? -10.008 -6.613 7.380 1.00 94.06 90 ASN A N 1
ATOM 720 C CA . ASN A 1 90 ? -9.153 -5.515 6.919 1.00 94.06 90 ASN A CA 1
ATOM 721 C C . ASN A 1 90 ? -9.871 -4.172 6.987 1.00 94.06 90 ASN A C 1
ATOM 723 O O . ASN A 1 90 ? -9.309 -3.221 7.513 1.00 94.06 90 ASN A O 1
ATOM 727 N N . PHE A 1 91 ? -11.122 -4.105 6.537 1.00 94.38 91 PHE A N 1
ATOM 728 C CA . PHE A 1 91 ? -11.928 -2.893 6.632 1.00 94.38 91 PHE A CA 1
ATOM 729 C C . PHE A 1 91 ? -12.066 -2.417 8.085 1.00 94.38 91 PHE A C 1
ATOM 731 O O . PHE A 1 91 ? -11.812 -1.250 8.383 1.00 94.38 91 PHE A O 1
ATOM 738 N N . THR A 1 92 ? -12.417 -3.318 9.008 1.00 94.81 92 THR A N 1
ATOM 739 C CA . THR A 1 92 ? -12.548 -2.994 10.434 1.00 94.81 92 THR A CA 1
ATOM 740 C C . THR A 1 92 ? -11.205 -2.601 11.057 1.00 94.81 92 THR A C 1
ATOM 742 O O . THR A 1 92 ? -11.169 -1.650 11.833 1.00 94.81 92 THR A O 1
ATOM 745 N N . ASN A 1 93 ? -10.101 -3.257 10.679 1.00 95.81 93 ASN A N 1
ATOM 746 C CA . ASN A 1 93 ? -8.745 -2.876 11.092 1.00 95.81 93 ASN A CA 1
ATOM 747 C C . ASN A 1 93 ? -8.383 -1.464 10.622 1.00 95.81 93 ASN A C 1
ATOM 749 O O . ASN A 1 93 ? -7.943 -0.649 11.428 1.00 95.81 93 ASN A O 1
ATOM 753 N N . THR A 1 94 ? -8.581 -1.162 9.338 1.00 95.62 94 THR A N 1
ATOM 754 C CA . THR A 1 94 ? -8.264 0.147 8.757 1.00 95.62 94 THR A CA 1
ATOM 755 C C . THR A 1 94 ? -9.098 1.248 9.399 1.00 95.62 94 THR A C 1
ATOM 757 O O . THR A 1 94 ? -8.547 2.261 9.825 1.00 95.62 94 THR A O 1
ATOM 760 N N . LEU A 1 95 ? -10.410 1.037 9.534 1.00 96.75 95 LEU A N 1
ATOM 761 C CA . LEU A 1 95 ? -11.294 2.004 10.179 1.00 96.75 95 LEU A CA 1
ATOM 762 C C . LEU A 1 95 ? -10.940 2.191 11.660 1.00 96.75 95 LEU A C 1
ATOM 764 O O . LEU A 1 95 ? -10.886 3.321 12.135 1.00 96.75 95 LEU A O 1
ATOM 768 N N . GLY A 1 96 ? -10.670 1.104 12.384 1.00 96.75 96 GLY A N 1
ATOM 769 C CA . GLY A 1 96 ? -10.275 1.156 13.788 1.00 96.75 96 GLY A CA 1
ATOM 770 C C . GLY A 1 96 ? -8.958 1.900 14.002 1.00 96.75 96 GLY A C 1
ATOM 771 O O . GLY A 1 96 ? -8.875 2.758 14.878 1.00 96.75 96 GLY A O 1
ATOM 772 N N . ALA A 1 97 ? -7.950 1.627 13.170 1.00 95.81 97 ALA A N 1
ATOM 773 C CA . ALA A 1 97 ? -6.670 2.327 13.212 1.00 95.81 97 ALA A CA 1
ATOM 774 C C . ALA A 1 97 ? -6.833 3.826 12.915 1.00 95.81 97 ALA A C 1
ATOM 776 O O . ALA A 1 97 ? -6.270 4.653 13.630 1.00 95.81 97 ALA A O 1
ATOM 777 N N . ALA A 1 98 ? -7.653 4.182 11.921 1.00 96.62 98 ALA A N 1
ATOM 778 C CA . ALA A 1 98 ? -7.950 5.577 11.611 1.00 96.62 98 ALA A CA 1
ATOM 779 C C . ALA A 1 98 ? -8.700 6.276 12.759 1.00 96.62 98 ALA A C 1
ATOM 781 O O . ALA A 1 98 ? -8.375 7.410 13.099 1.00 96.62 98 ALA A O 1
ATOM 782 N N . LEU A 1 99 ? -9.651 5.596 13.410 1.00 96.19 99 LEU A N 1
ATOM 783 C CA . LEU A 1 99 ? -10.357 6.112 14.589 1.00 96.19 99 LEU A CA 1
ATOM 784 C C . LEU A 1 99 ? -9.411 6.352 15.772 1.00 96.19 99 LEU A C 1
ATOM 786 O O . LEU A 1 99 ? -9.493 7.406 16.402 1.00 96.19 99 LEU A O 1
ATOM 790 N N . LEU A 1 100 ? -8.505 5.411 16.056 1.00 95.88 100 LEU A N 1
ATOM 791 C CA . LEU A 1 100 ? -7.473 5.572 17.085 1.00 95.88 100 LEU A CA 1
ATOM 792 C C . LEU A 1 100 ? -6.567 6.770 16.766 1.00 95.88 100 LEU A C 1
ATOM 794 O O . LEU A 1 100 ? -6.34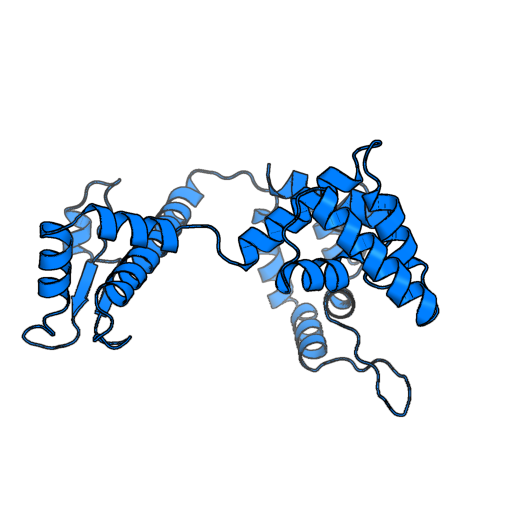7 7.623 17.621 1.00 95.88 100 LEU A O 1
ATOM 798 N N . GLN A 1 101 ? -6.099 6.880 15.521 1.00 95.19 101 GLN A N 1
ATOM 799 C CA . GLN A 1 101 ? -5.257 7.994 15.088 1.00 95.19 101 GLN A CA 1
ATOM 800 C C . GLN A 1 101 ? -5.979 9.344 15.209 1.00 95.19 101 GLN A C 1
ATOM 802 O O . GLN A 1 101 ? -5.399 10.311 15.704 1.00 95.19 101 GLN A O 1
ATOM 807 N N . THR A 1 102 ? -7.255 9.411 14.818 1.00 95.56 102 THR A N 1
ATOM 808 C CA . THR A 1 102 ? -8.094 10.604 14.994 1.00 95.56 102 THR A CA 1
ATOM 809 C C . THR A 1 102 ? -8.241 10.963 16.467 1.00 95.56 102 THR A C 1
ATOM 811 O O . THR A 1 102 ? -8.094 12.128 16.834 1.00 95.56 102 THR A O 1
ATOM 814 N N . ALA A 1 103 ? -8.485 9.974 17.329 1.00 94.06 103 ALA A N 1
ATOM 815 C CA . ALA A 1 103 ? -8.596 10.188 18.765 1.00 94.06 103 ALA A CA 1
ATOM 816 C C . ALA A 1 103 ? -7.316 10.803 19.358 1.00 94.06 103 ALA A C 1
ATOM 818 O O . ALA A 1 103 ? -7.389 11.797 20.082 1.00 94.06 103 ALA A O 1
ATOM 819 N N . MET A 1 104 ? -6.150 10.271 18.988 1.00 93.19 104 MET A N 1
ATOM 820 C CA . MET A 1 104 ? -4.849 10.783 19.429 1.00 93.19 104 MET A CA 1
ATOM 821 C C . MET A 1 104 ? -4.563 12.198 18.900 1.00 93.19 104 MET A C 1
ATOM 823 O O . MET A 1 104 ? -4.079 13.047 19.641 1.00 93.19 104 MET A O 1
ATOM 827 N N . GLN A 1 105 ? -4.914 12.501 17.645 1.00 93.56 105 GLN A N 1
ATOM 828 C CA . GLN A 1 105 ? -4.737 13.844 17.068 1.00 93.56 105 GLN A CA 1
ATOM 829 C C . GLN A 1 105 ? -5.598 14.908 17.760 1.00 93.56 105 GLN A C 1
ATOM 831 O O . GLN A 1 105 ? -5.147 16.034 17.968 1.00 93.56 105 GLN A O 1
ATOM 836 N N . LEU A 1 106 ? -6.836 14.558 18.119 1.00 92.81 106 LEU A N 1
ATOM 837 C CA . LEU A 1 106 ? -7.756 15.454 18.825 1.00 92.81 106 LEU A CA 1
ATOM 838 C C . LEU A 1 106 ? -7.419 15.581 20.320 1.00 92.81 106 LEU A C 1
ATOM 840 O O . LEU A 1 106 ? -7.820 16.549 20.970 1.00 92.81 106 LEU A O 1
ATOM 844 N N . CYS A 1 107 ? -6.659 14.630 20.867 1.00 91.00 107 CYS A N 1
ATOM 845 C CA . CYS A 1 107 ? -6.180 14.626 22.245 1.00 91.00 107 CYS A CA 1
ATOM 846 C C . CYS A 1 107 ? -4.643 14.603 22.298 1.00 91.00 107 CYS A C 1
ATOM 848 O O . CYS A 1 107 ? -4.076 13.621 22.762 1.00 91.00 107 CYS A O 1
ATOM 850 N N . PRO A 1 108 ? -3.956 15.692 21.904 1.00 87.00 108 PRO A N 1
ATOM 851 C CA . PRO A 1 108 ? -2.493 15.717 21.779 1.00 87.00 108 PRO A CA 1
ATOM 852 C C . PRO A 1 108 ? -1.735 15.567 23.109 1.00 87.00 108 PRO A C 1
ATOM 854 O O . PRO A 1 108 ? -0.519 15.414 23.100 1.00 87.00 108 PRO A O 1
ATOM 857 N N . ASP A 1 109 ? -2.440 15.650 24.240 1.00 87.81 109 ASP A N 1
ATOM 858 C CA . ASP A 1 109 ? -1.879 15.445 25.580 1.00 87.81 109 ASP A CA 1
ATOM 859 C C . ASP A 1 109 ? -1.850 13.959 25.993 1.00 87.81 109 ASP A C 1
ATOM 861 O O . ASP A 1 109 ? -1.300 13.643 27.045 1.00 87.81 109 ASP A O 1
ATOM 865 N N . ALA A 1 110 ? -2.475 13.068 25.213 1.00 87.38 110 ALA A N 1
ATOM 866 C CA . ALA A 1 110 ? -2.471 11.627 25.449 1.00 87.38 110 ALA A CA 1
ATOM 867 C C . ALA A 1 110 ? -1.175 10.987 24.931 1.00 87.38 110 ALA A C 1
ATOM 869 O O . ALA A 1 110 ? -0.671 11.367 23.873 1.00 87.38 110 ALA A O 1
ATOM 870 N N . ASP A 1 111 ? -0.663 9.996 25.656 1.00 87.81 111 ASP A N 1
ATOM 871 C CA . ASP A 1 111 ? 0.442 9.141 25.217 1.00 87.81 111 ASP A CA 1
ATOM 872 C C . ASP A 1 111 ? -0.075 8.027 24.281 1.00 87.81 111 ASP A C 1
ATOM 874 O O . ASP A 1 111 ? -1.241 7.622 24.338 1.00 87.81 111 ASP A O 1
ATOM 878 N N . ASP A 1 112 ? 0.804 7.471 23.446 1.00 83.06 112 ASP A N 1
ATOM 879 C CA . ASP A 1 112 ? 0.488 6.422 22.464 1.00 83.06 112 ASP A CA 1
ATOM 880 C C . ASP A 1 112 ? -0.080 5.151 23.122 1.00 83.06 112 ASP A C 1
ATOM 882 O O . ASP A 1 112 ? -0.788 4.372 22.486 1.00 83.06 112 ASP A O 1
ATOM 886 N N . ASN A 1 113 ? 0.225 4.937 24.405 1.00 87.56 113 ASN A N 1
ATOM 887 C CA . ASN A 1 113 ? -0.231 3.785 25.183 1.00 87.56 113 ASN A CA 1
ATOM 888 C C . ASN A 1 113 ? -1.456 4.082 26.062 1.00 87.56 113 ASN A C 1
ATOM 890 O O . ASN A 1 113 ? -1.877 3.212 26.828 1.00 87.56 113 ASN A O 1
ATOM 894 N N . ASP A 1 114 ? -2.026 5.285 25.994 1.00 90.25 114 ASP A N 1
ATOM 895 C CA . ASP A 1 114 ? -3.173 5.643 26.829 1.00 90.25 114 ASP A CA 1
ATOM 896 C C . ASP A 1 114 ? -4.492 5.087 26.286 1.00 90.25 114 ASP A C 1
ATOM 898 O O . ASP A 1 114 ? -5.430 4.871 27.055 1.00 90.25 114 ASP A O 1
ATOM 902 N N . LEU A 1 115 ? -4.556 4.808 24.981 1.00 92.56 115 LEU A N 1
ATOM 903 C CA . LEU A 1 115 ? -5.716 4.237 24.306 1.00 92.56 115 LEU A CA 1
ATOM 904 C C . LEU A 1 115 ? -5.397 2.864 23.710 1.00 92.56 115 LEU A C 1
ATOM 906 O O . LEU A 1 115 ? -4.401 2.672 23.019 1.00 92.56 115 LEU A O 1
ATOM 910 N N . ILE A 1 116 ? -6.302 1.915 23.926 1.00 92.50 116 ILE A N 1
ATOM 911 C CA . ILE A 1 116 ? -6.283 0.589 23.311 1.00 92.50 116 ILE A CA 1
ATOM 912 C C . ILE A 1 116 ? -7.444 0.494 22.328 1.00 92.50 116 ILE A C 1
ATOM 914 O O . ILE A 1 116 ? -8.596 0.742 22.690 1.00 92.50 116 ILE A O 1
ATOM 918 N N . LEU A 1 117 ? -7.122 0.093 21.099 1.00 94.81 117 LEU A N 1
ATOM 919 C CA . LEU A 1 117 ? -8.083 -0.324 20.088 1.00 94.81 117 LEU A CA 1
ATOM 920 C C . LEU A 1 117 ? -8.332 -1.829 20.209 1.00 94.81 117 LEU A C 1
ATOM 922 O O . LEU A 1 117 ? -7.402 -2.624 20.069 1.00 94.81 117 LEU A O 1
ATOM 926 N N . ASP A 1 118 ? -9.589 -2.213 20.405 1.00 93.62 118 ASP A N 1
ATOM 927 C CA . ASP A 1 118 ? -10.025 -3.606 20.377 1.00 93.62 118 ASP A CA 1
ATOM 928 C C . ASP A 1 118 ? -11.130 -3.797 19.330 1.00 93.62 118 ASP A C 1
ATOM 930 O O . ASP A 1 118 ? -12.136 -3.086 19.294 1.00 93.62 118 ASP A O 1
ATOM 934 N N . LEU A 1 119 ? -10.921 -4.762 18.441 1.00 92.44 119 LEU A N 1
ATOM 935 C CA . LEU A 1 119 ? -11.834 -5.105 17.348 1.00 92.44 119 LEU A CA 1
ATOM 936 C C . LEU A 1 119 ? -12.564 -6.426 17.603 1.00 92.44 119 LEU A C 1
ATOM 938 O O . LEU A 1 119 ? -13.410 -6.840 16.810 1.00 92.44 119 LEU A O 1
ATOM 942 N N . ASN A 1 120 ? -12.232 -7.107 18.700 1.00 87.44 120 ASN A N 1
ATOM 943 C CA . ASN A 1 120 ? -12.854 -8.344 19.122 1.00 87.44 120 ASN A CA 1
ATOM 944 C C . ASN A 1 120 ? -13.391 -8.188 20.543 1.00 87.44 120 ASN A C 1
ATOM 946 O O . ASN A 1 120 ? -12.742 -8.523 21.526 1.00 87.44 120 ASN A O 1
ATOM 950 N N . ALA A 1 121 ? -14.659 -7.801 20.629 1.00 80.62 121 ALA A N 1
ATOM 951 C CA . ALA A 1 121 ? -15.370 -7.634 21.893 1.00 80.62 121 ALA A CA 1
ATOM 952 C C . ALA A 1 121 ? -15.582 -8.943 22.698 1.00 80.62 121 ALA A C 1
ATOM 954 O O . ALA A 1 121 ? -16.255 -8.952 23.732 1.00 80.62 121 ALA A O 1
ATOM 955 N N . GLY A 1 122 ? -15.039 -10.067 22.221 1.00 86.50 122 GLY A N 1
ATOM 956 C CA . GLY A 1 122 ? -15.145 -11.379 22.835 1.00 86.50 122 GLY A CA 1
ATOM 957 C C . GLY A 1 122 ? -16.457 -12.098 22.502 1.00 86.50 122 GLY A C 1
ATOM 958 O O . GLY A 1 122 ? -17.452 -11.486 22.108 1.00 86.50 122 GLY A O 1
ATOM 959 N N . PRO A 1 123 ? -16.508 -13.426 22.711 1.00 85.19 123 PRO A N 1
ATOM 960 C CA . PRO A 1 123 ? -17.568 -14.286 22.180 1.00 85.19 123 PRO A CA 1
ATOM 961 C C . PRO A 1 123 ? -18.967 -13.930 22.693 1.00 85.19 123 PRO A C 1
ATOM 963 O O . PRO A 1 123 ? -19.942 -14.051 21.957 1.00 85.19 123 PRO A O 1
ATOM 966 N N . VAL A 1 124 ? -19.076 -13.464 23.942 1.00 89.06 124 VAL A N 1
ATOM 967 C CA . VAL A 1 124 ? -20.361 -13.075 24.544 1.00 89.06 124 VAL A CA 1
ATOM 968 C C . VAL A 1 124 ? -20.940 -11.850 23.847 1.00 89.06 124 VAL A C 1
ATOM 970 O O . VAL A 1 124 ? -22.137 -11.814 23.574 1.00 89.06 124 VAL A O 1
ATOM 973 N N . ARG A 1 125 ? -20.103 -10.850 23.551 1.00 87.88 125 ARG A N 1
ATOM 974 C CA . ARG A 1 125 ? -20.552 -9.616 22.913 1.00 87.88 125 ARG A CA 1
ATOM 975 C C . ARG A 1 125 ? -20.792 -9.827 21.425 1.00 87.88 125 ARG A C 1
ATOM 977 O O . ARG A 1 125 ? -21.835 -9.417 20.929 1.00 87.88 125 ARG A O 1
ATOM 984 N N . THR A 1 126 ? -19.900 -10.547 20.746 1.00 85.31 126 THR A N 1
ATOM 985 C CA . THR A 1 126 ? -20.060 -10.900 19.329 1.00 85.31 126 THR A CA 1
ATOM 986 C C . THR A 1 126 ? -21.355 -11.672 19.071 1.00 85.31 126 THR A C 1
ATOM 988 O O . THR A 1 126 ? -22.010 -11.425 18.067 1.00 85.31 126 THR A O 1
ATOM 991 N N . ALA A 1 127 ? -21.782 -12.546 19.991 1.00 88.75 127 ALA A N 1
ATOM 992 C CA . ALA A 1 127 ? -23.041 -13.287 19.866 1.00 88.75 127 ALA A CA 1
ATOM 993 C C . ALA A 1 127 ? -24.307 -12.405 19.910 1.00 88.75 127 ALA A C 1
ATOM 995 O O . ALA A 1 127 ? -25.384 -12.875 19.547 1.00 88.75 127 ALA A O 1
ATOM 996 N N . LEU A 1 128 ? -24.197 -11.152 20.366 1.00 92.69 128 LEU A N 1
ATOM 997 C CA . LEU A 1 128 ? -25.297 -10.183 20.379 1.00 92.69 128 LEU A CA 1
ATOM 998 C C . LEU A 1 128 ? -25.368 -9.345 19.095 1.00 92.69 128 LEU A C 1
ATOM 1000 O O . LEU A 1 128 ? -26.357 -8.640 18.895 1.00 92.69 128 LEU A O 1
ATOM 1004 N N . LEU A 1 129 ? -24.335 -9.395 18.252 1.00 89.69 129 LEU A N 1
ATOM 1005 C CA . LEU A 1 129 ? -24.267 -8.635 17.009 1.00 89.69 129 LEU A CA 1
ATOM 1006 C C . LEU A 1 129 ? -24.999 -9.367 15.886 1.00 89.69 129 LEU A C 1
ATOM 1008 O O . LEU A 1 129 ? -24.958 -10.595 15.783 1.00 89.69 129 LEU A O 1
ATOM 1012 N N . ALA A 1 130 ? -25.648 -8.602 15.010 1.00 90.94 130 ALA A N 1
ATOM 1013 C CA . ALA A 1 130 ? -26.118 -9.150 13.744 1.00 90.94 130 ALA A CA 1
ATOM 1014 C C . ALA A 1 130 ? -24.918 -9.601 12.873 1.00 90.94 130 ALA A C 1
ATOM 1016 O O . ALA A 1 130 ? -23.811 -9.083 13.045 1.00 90.94 130 ALA A O 1
ATOM 1017 N N . PRO A 1 131 ? -25.098 -10.539 11.921 1.00 84.75 131 PRO A N 1
ATOM 1018 C CA . PRO A 1 131 ? -23.993 -11.071 11.110 1.00 84.75 131 PRO A CA 1
ATOM 1019 C C . PRO A 1 131 ? -23.160 -10.013 10.364 1.00 84.75 131 PRO A C 1
ATOM 1021 O O . PRO A 1 131 ? -21.960 -10.201 10.148 1.00 84.75 131 PRO A O 1
ATOM 1024 N N . ASP A 1 132 ? -23.780 -8.897 9.988 1.00 85.62 132 ASP A N 1
ATOM 1025 C CA . ASP A 1 132 ? -23.199 -7.754 9.278 1.00 85.62 132 ASP A CA 1
ATOM 1026 C C . ASP A 1 132 ? -22.698 -6.634 10.209 1.00 85.62 132 ASP A C 1
ATOM 1028 O O . ASP A 1 132 ? -22.096 -5.667 9.748 1.00 85.62 132 ASP A O 1
ATOM 1032 N N . GLN A 1 133 ? -22.901 -6.760 11.522 1.00 90.56 133 GLN A N 1
ATOM 1033 C CA . GLN A 1 133 ? -22.456 -5.773 12.498 1.00 90.56 133 GLN A CA 1
ATOM 1034 C C . GLN A 1 133 ? -21.057 -6.083 13.017 1.00 90.56 133 GLN A C 1
ATOM 1036 O O . GLN A 1 133 ? -20.691 -7.229 13.288 1.00 90.56 133 GLN A O 1
ATOM 1041 N N . ARG A 1 134 ? -20.269 -5.025 13.188 1.00 89.25 134 ARG A N 1
ATOM 1042 C CA . ARG A 1 134 ? -18.958 -5.054 13.834 1.00 89.25 134 ARG A CA 1
ATOM 1043 C C . ARG A 1 134 ? -18.916 -3.951 14.878 1.00 89.25 134 ARG A C 1
ATOM 1045 O O . ARG A 1 134 ? -19.516 -2.895 14.688 1.00 89.25 134 ARG A O 1
ATOM 1052 N N . GLU A 1 135 ? -18.216 -4.209 15.972 1.00 91.88 135 GLU A N 1
ATOM 1053 C CA . GLU A 1 135 ? -17.957 -3.214 17.007 1.00 91.88 135 GLU A CA 1
ATOM 1054 C C . GLU A 1 135 ? -16.471 -2.879 17.019 1.00 91.88 135 GLU A C 1
ATOM 1056 O O . GLU A 1 135 ? -15.624 -3.758 16.871 1.00 91.88 135 GLU A O 1
ATOM 1061 N N . ILE A 1 136 ? -16.181 -1.599 17.208 1.00 93.56 136 ILE A N 1
ATOM 1062 C CA . ILE A 1 136 ? -14.835 -1.076 17.396 1.00 93.56 136 ILE A CA 1
ATOM 1063 C C . ILE A 1 136 ? -14.822 -0.449 18.781 1.00 93.56 136 ILE A C 1
ATOM 1065 O O . ILE A 1 136 ? -15.621 0.445 19.065 1.00 93.56 136 ILE A O 1
ATOM 1069 N N . TRP A 1 137 ? -13.941 -0.939 19.639 1.00 93.12 137 TRP A N 1
ATOM 1070 C CA . TRP A 1 137 ? -13.806 -0.479 21.008 1.00 93.12 137 TRP A CA 1
ATOM 1071 C C . TRP A 1 137 ? -12.541 0.347 21.143 1.00 93.12 137 TRP A C 1
ATOM 1073 O O . TRP A 1 137 ? -11.466 -0.053 20.702 1.00 93.12 137 TRP A O 1
ATOM 1083 N N . LEU A 1 138 ? -12.691 1.504 21.774 1.00 92.00 138 LEU A N 1
ATOM 1084 C CA . LEU A 1 138 ? -11.589 2.361 22.165 1.00 92.00 138 LEU A CA 1
ATOM 1085 C C . LEU A 1 138 ? -11.676 2.539 23.678 1.00 92.00 138 LEU A C 1
ATOM 1087 O O . LEU A 1 138 ? -12.673 3.055 24.186 1.00 92.00 138 LEU A O 1
ATOM 1091 N N . SER A 1 139 ? -10.667 2.055 24.393 1.00 91.81 139 SER A N 1
ATOM 1092 C CA . SER A 1 139 ? -10.642 2.042 25.858 1.00 91.81 139 SER A CA 1
ATOM 1093 C C . SER A 1 139 ? -9.365 2.659 26.394 1.00 91.81 139 SER A C 1
ATOM 1095 O O . SER A 1 139 ? -8.309 2.506 25.789 1.00 91.81 139 SER A O 1
ATOM 1097 N N . GLU A 1 140 ? -9.448 3.296 27.554 1.00 93.06 140 GLU A N 1
ATOM 1098 C CA . GLU A 1 140 ? -8.279 3.858 28.224 1.00 93.06 140 GLU A CA 1
ATOM 1099 C C . GLU A 1 140 ? -7.546 2.806 29.054 1.00 93.06 140 GLU A C 1
ATOM 1101 O O . GLU A 1 140 ? -8.165 1.926 29.658 1.00 93.06 140 GLU A O 1
ATOM 1106 N N . THR A 1 141 ? -6.223 2.920 29.130 1.00 89.94 141 THR A N 1
ATOM 1107 C CA . THR A 1 141 ? -5.393 2.037 29.965 1.00 89.94 141 THR A CA 1
ATOM 1108 C C . THR A 1 141 ? -5.394 2.430 31.439 1.00 89.94 141 THR A C 1
ATOM 1110 O O . THR A 1 141 ? -5.117 1.597 32.308 1.00 89.94 141 THR A O 1
ATOM 1113 N N . THR A 1 142 ? -5.739 3.682 31.746 1.00 83.44 142 THR A N 1
ATOM 1114 C CA . THR A 1 142 ? -5.740 4.205 33.113 1.00 83.44 142 THR A CA 1
ATOM 1115 C C . THR A 1 142 ? -7.021 3.824 33.857 1.00 83.44 142 THR A C 1
ATOM 1117 O O . THR A 1 142 ? -8.133 4.195 33.481 1.00 83.44 142 THR A O 1
ATOM 1120 N N . VAL A 1 143 ? -6.866 3.110 34.976 1.00 70.69 143 VAL A N 1
ATOM 1121 C CA . VAL A 1 143 ? -7.982 2.734 35.857 1.00 70.69 143 VAL A CA 1
ATOM 1122 C C . VAL A 1 143 ? -8.590 3.988 36.490 1.00 70.69 143 VAL A C 1
ATOM 1124 O O . VAL A 1 143 ? -7.918 4.697 37.235 1.00 70.69 143 VAL A O 1
ATOM 1127 N N . GLY A 1 144 ? -9.876 4.231 36.229 1.00 69.44 144 GLY A N 1
ATOM 1128 C CA . GLY A 1 144 ? -10.594 5.435 36.672 1.00 69.44 144 GLY A CA 1
ATOM 1129 C C . GLY A 1 144 ? -10.738 6.517 35.598 1.00 69.44 144 GLY A C 1
ATOM 1130 O O . GLY A 1 144 ? -11.440 7.494 35.840 1.00 69.44 144 GLY A O 1
ATOM 1131 N N . GLY A 1 145 ? -10.141 6.294 34.427 1.00 69.44 145 GLY A N 1
ATOM 1132 C CA . GLY A 1 145 ? -10.234 7.145 33.253 1.00 69.44 145 GLY A CA 1
ATOM 1133 C C . GLY A 1 145 ? -9.088 8.156 33.160 1.00 69.44 145 GLY A C 1
ATOM 1134 O O . GLY A 1 145 ? -8.816 8.888 34.109 1.00 69.44 145 GLY A O 1
ATOM 1135 N N . GLY A 1 146 ? -8.400 8.188 32.021 1.00 75.88 146 GLY A N 1
ATOM 1136 C CA . GLY A 1 146 ? -7.407 9.208 31.669 1.00 75.88 146 GLY A CA 1
ATOM 1137 C C . GLY A 1 146 ? -8.038 10.549 31.270 1.00 75.88 146 GLY A C 1
ATOM 1138 O O . GLY A 1 146 ? -7.330 11.546 31.142 1.00 75.88 146 GLY A O 1
ATOM 1139 N N . GLY A 1 147 ? -9.366 10.593 31.096 1.00 88.19 147 GLY A N 1
ATOM 1140 C CA . GLY A 1 147 ? -10.109 11.784 30.675 1.00 88.19 147 GLY A CA 1
ATOM 1141 C C . GLY A 1 147 ? -10.090 12.018 29.161 1.00 88.19 147 GLY A C 1
ATOM 1142 O O . GLY A 1 147 ? -10.604 13.033 28.685 1.00 88.19 147 GLY A O 1
ATOM 1143 N N . ILE A 1 148 ? -9.486 11.108 28.397 1.00 91.50 148 ILE A N 1
ATOM 1144 C CA . ILE A 1 148 ? -9.330 11.177 26.945 1.00 91.50 148 ILE A CA 1
ATOM 1145 C C . ILE A 1 148 ? -10.673 10.892 26.278 1.00 91.50 148 ILE A C 1
ATOM 1147 O O . ILE A 1 148 ? -11.092 11.649 25.406 1.00 91.50 148 ILE A O 1
ATOM 1151 N N . ILE A 1 149 ? -11.395 9.857 26.710 1.00 92.19 149 ILE A N 1
ATOM 1152 C CA . ILE A 1 149 ? -12.721 9.524 26.179 1.00 92.19 149 ILE A CA 1
ATOM 1153 C C . ILE A 1 149 ? -13.717 10.646 26.491 1.00 92.19 149 ILE A C 1
ATOM 1155 O O . ILE A 1 149 ? -14.482 11.040 25.610 1.00 92.19 149 ILE A O 1
ATOM 1159 N N . GLU A 1 150 ? -13.689 11.224 27.694 1.00 92.00 150 GLU A N 1
ATOM 1160 C CA . GLU A 1 150 ? -14.514 12.383 28.049 1.00 92.00 150 GLU A CA 1
ATOM 1161 C C . GLU A 1 150 ? -14.182 13.604 27.185 1.00 92.00 150 GLU A C 1
ATOM 1163 O O . GLU A 1 150 ? -15.094 14.278 26.694 1.00 92.00 150 GLU A O 1
ATOM 1168 N N . LYS A 1 151 ? -12.890 13.872 26.956 1.00 92.00 151 LYS A N 1
ATOM 1169 C CA . LYS A 1 151 ? -12.430 14.962 26.086 1.00 92.00 151 LYS A CA 1
ATOM 1170 C C . LYS A 1 151 ? -12.871 14.741 24.640 1.00 92.00 151 LYS A C 1
ATOM 1172 O O . LYS A 1 151 ? -13.404 15.664 24.030 1.00 92.00 151 LYS A O 1
ATOM 1177 N N . LEU A 1 152 ? -12.754 13.523 24.110 1.00 92.81 152 LEU A N 1
ATOM 1178 C CA . LEU A 1 152 ? -13.252 13.170 22.777 1.00 92.81 152 LEU A CA 1
ATOM 1179 C C . LEU A 1 152 ? -14.765 13.353 22.667 1.00 92.81 152 LEU A C 1
ATOM 1181 O O . LEU A 1 152 ? -15.241 13.927 21.690 1.00 92.81 152 LEU A O 1
ATOM 1185 N N . GLN A 1 153 ? -15.529 12.927 23.676 1.00 93.62 153 GLN A N 1
ATOM 1186 C CA . GLN A 1 153 ? -16.975 13.157 23.718 1.00 93.62 153 GLN A CA 1
ATOM 1187 C C . GLN A 1 153 ? -17.318 14.648 23.754 1.00 93.62 153 GLN A C 1
ATOM 1189 O O . GLN A 1 153 ? -18.310 15.057 23.148 1.00 93.62 153 GLN A O 1
ATOM 1194 N N . GLN A 1 154 ? -16.534 15.460 24.467 1.00 94.12 154 GLN A N 1
ATOM 1195 C CA . GLN A 1 154 ? -16.707 16.907 24.494 1.00 94.12 154 GLN A CA 1
ATOM 1196 C C . GLN A 1 154 ? -16.429 17.522 23.118 1.00 94.12 154 GLN A C 1
ATOM 1198 O O . GLN A 1 154 ? -17.304 18.212 22.600 1.00 94.12 154 GLN A O 1
ATOM 1203 N N . ILE A 1 155 ? -15.281 17.214 22.504 1.00 92.56 155 ILE A N 1
ATOM 1204 C CA . ILE A 1 155 ? -14.904 17.693 21.165 1.00 92.56 155 ILE A CA 1
ATOM 1205 C C . ILE A 1 155 ? -15.979 17.312 20.146 1.00 92.56 155 ILE A C 1
ATOM 1207 O O . ILE A 1 155 ? -16.482 18.171 19.429 1.00 92.56 155 ILE A O 1
ATOM 1211 N N . TYR A 1 156 ? -16.406 16.047 20.140 1.00 94.44 156 TYR A N 1
ATOM 1212 C CA . TYR A 1 156 ? -17.447 15.574 19.232 1.00 94.44 156 TYR A CA 1
ATOM 1213 C C . TYR A 1 156 ? -18.793 16.271 19.468 1.00 94.44 156 TYR A C 1
ATOM 1215 O O . TYR A 1 156 ? -19.531 16.520 18.522 1.00 94.44 156 TYR A O 1
ATOM 1223 N N . ARG A 1 157 ? -19.147 16.590 20.719 1.00 96.62 157 ARG A N 1
ATOM 1224 C CA . ARG A 1 157 ? -20.396 17.302 21.036 1.00 96.62 157 ARG A CA 1
ATOM 1225 C C . ARG A 1 157 ? -20.356 18.762 20.585 1.00 96.62 157 ARG A C 1
ATOM 1227 O O . ARG A 1 157 ? -21.391 19.287 20.180 1.00 96.62 157 ARG A O 1
ATOM 1234 N N . GLU A 1 158 ? -19.205 19.412 20.713 1.00 96.56 158 GLU A N 1
ATOM 1235 C CA . GLU A 1 158 ? -19.008 20.820 20.359 1.00 96.56 158 GLU A CA 1
ATOM 1236 C C . GLU A 1 158 ? -18.897 21.014 18.843 1.00 96.56 158 GLU A C 1
ATOM 1238 O O . GLU A 1 158 ? -19.588 21.871 18.288 1.00 96.56 158 GLU A O 1
ATOM 1243 N N . ASP A 1 159 ? -18.086 20.191 18.174 1.00 93.94 159 ASP A N 1
ATOM 1244 C CA . ASP A 1 159 ? -17.920 20.196 16.723 1.00 93.94 159 ASP A CA 1
ATOM 1245 C C . ASP A 1 159 ? -17.726 18.774 16.157 1.00 93.94 159 ASP A C 1
ATOM 1247 O O . ASP A 1 159 ? -16.598 18.309 15.954 1.00 93.94 159 ASP A O 1
ATOM 1251 N N . PRO A 1 160 ? -18.827 18.078 15.818 1.00 94.94 160 PRO A N 1
ATOM 1252 C CA . PRO A 1 160 ? -18.748 16.776 15.168 1.00 94.94 160 PRO A CA 1
ATOM 1253 C C . PRO A 1 160 ? -18.016 16.817 13.819 1.00 94.94 160 PRO A C 1
ATOM 1255 O O . PRO A 1 160 ? -17.505 15.790 13.377 1.00 94.94 160 PRO A O 1
ATOM 1258 N N . ARG A 1 161 ? -17.986 17.969 13.127 1.00 95.00 161 ARG A N 1
ATOM 1259 C CA . ARG A 1 161 ? -17.388 18.060 11.787 1.00 95.00 161 ARG A CA 1
ATOM 1260 C C . ARG A 1 161 ? -15.882 17.922 11.862 1.00 95.00 161 ARG A C 1
ATOM 1262 O O . ARG A 1 161 ? -15.341 17.127 11.106 1.00 95.00 161 ARG A O 1
ATOM 1269 N N . SER A 1 162 ? -15.241 18.600 12.813 1.00 90.88 162 SER A N 1
ATOM 1270 C CA . SER A 1 162 ? -13.799 18.476 13.034 1.00 90.88 162 SER A CA 1
ATOM 1271 C C . SER A 1 162 ? -13.373 17.019 13.261 1.00 90.88 162 SER A C 1
ATOM 1273 O O . SER A 1 162 ? -12.369 16.588 12.699 1.00 90.88 162 SER A O 1
ATOM 1275 N N . PHE A 1 163 ? -14.166 16.225 13.992 1.00 94.50 163 PHE A N 1
ATOM 1276 C CA . PHE A 1 163 ? -13.892 14.794 14.161 1.00 94.50 163 PHE A CA 1
ATOM 1277 C C . PHE A 1 163 ? -13.896 14.035 12.827 1.00 94.50 163 PHE A C 1
ATOM 1279 O O . PHE A 1 163 ? -12.967 13.279 12.538 1.00 94.50 163 PHE A O 1
ATOM 1286 N N . PHE A 1 164 ? -14.932 14.235 12.008 1.00 95.19 164 PHE A N 1
ATOM 1287 C CA . PHE A 1 164 ? -15.037 13.561 10.714 1.00 95.19 164 PHE A CA 1
ATOM 1288 C C . PHE A 1 164 ? -14.009 14.068 9.701 1.00 95.19 164 PHE A C 1
ATOM 1290 O O . PHE A 1 164 ? -13.515 13.262 8.925 1.00 95.19 164 PHE A O 1
ATOM 1297 N N . GLU A 1 165 ? -13.637 15.348 9.729 1.00 95.62 165 GLU A N 1
ATOM 1298 C CA . GLU A 1 165 ? -12.560 15.897 8.897 1.00 95.62 165 GLU A CA 1
ATOM 1299 C C . GLU A 1 165 ? -11.207 15.258 9.243 1.00 95.62 165 GLU A C 1
ATOM 1301 O O . GLU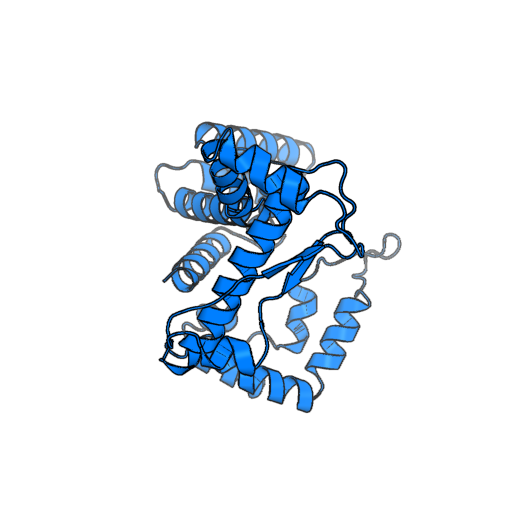 A 1 165 ? -10.470 14.854 8.345 1.00 95.62 165 GLU A O 1
ATOM 1306 N N . SER A 1 166 ? -10.894 15.088 10.532 1.00 95.56 166 SER A N 1
ATOM 1307 C CA . SER A 1 166 ? -9.686 14.369 10.958 1.00 95.56 166 SER A CA 1
ATOM 1308 C C . SER A 1 166 ? -9.726 12.885 10.584 1.00 95.56 166 SER A C 1
ATOM 1310 O O . SER A 1 166 ? -8.721 12.337 10.137 1.00 95.56 166 SER A O 1
ATOM 1312 N N . LEU A 1 167 ? -10.882 12.228 10.723 1.00 96.56 167 LEU A N 1
ATOM 1313 C CA . LEU A 1 167 ? -11.050 10.836 10.297 1.00 96.56 167 LEU A CA 1
ATOM 1314 C C . LEU A 1 167 ? -10.883 10.667 8.783 1.00 96.56 167 LEU A C 1
ATOM 1316 O O . LEU A 1 167 ? -10.173 9.761 8.356 1.00 96.56 167 LEU A O 1
ATOM 1320 N N . ASP A 1 168 ? -11.487 11.544 7.984 1.00 96.50 168 ASP A N 1
ATOM 1321 C CA . ASP A 1 168 ? -11.363 11.537 6.525 1.00 96.50 168 ASP A CA 1
ATOM 1322 C C . ASP A 1 168 ? -9.913 11.782 6.092 1.00 96.50 168 ASP A C 1
ATOM 1324 O O . ASP A 1 168 ? -9.388 11.084 5.225 1.00 96.50 168 ASP A O 1
ATOM 1328 N N . PHE A 1 169 ? -9.206 12.691 6.771 1.00 95.19 169 PHE A N 1
ATOM 1329 C CA . PHE A 1 169 ? -7.774 12.892 6.565 1.00 95.19 169 PHE A CA 1
ATOM 1330 C C . PHE A 1 169 ? -6.954 11.624 6.859 1.00 95.19 169 PHE A C 1
ATOM 1332 O O . PHE A 1 169 ? -6.087 11.266 6.065 1.00 95.19 169 PHE A O 1
ATOM 1339 N N . ASN A 1 170 ? -7.235 10.913 7.955 1.00 95.38 170 ASN A N 1
ATOM 1340 C CA . ASN A 1 170 ? -6.515 9.680 8.308 1.00 95.38 170 ASN A CA 1
ATOM 1341 C C . ASN A 1 170 ? -6.866 8.486 7.399 1.00 95.38 170 ASN A C 1
ATOM 1343 O O . ASN A 1 170 ? -6.078 7.549 7.291 1.00 95.38 170 ASN A O 1
ATOM 1347 N N . LEU A 1 171 ? -8.021 8.521 6.730 1.00 95.38 171 LEU A N 1
ATOM 1348 C CA . LEU A 1 171 ? -8.422 7.545 5.709 1.00 95.38 171 LEU A CA 1
ATOM 1349 C C . LEU A 1 171 ? -7.990 7.942 4.290 1.00 95.38 171 LEU A C 1
ATOM 1351 O O . LEU A 1 171 ? -8.115 7.139 3.365 1.00 95.38 171 LEU A O 1
ATOM 1355 N N . SER A 1 172 ? -7.498 9.166 4.104 1.00 93.31 172 SER A N 1
ATOM 1356 C CA . SER A 1 172 ? -7.058 9.660 2.804 1.00 93.31 172 SER A CA 1
ATOM 1357 C C . SER A 1 172 ? -5.780 8.955 2.334 1.00 93.31 172 SER A C 1
ATOM 1359 O O . SER A 1 172 ? -4.993 8.473 3.155 1.00 93.31 172 SER A O 1
ATOM 1361 N N . PRO A 1 173 ? -5.515 8.933 1.013 1.00 90.56 173 PRO A N 1
ATOM 1362 C CA . PRO A 1 173 ? -4.316 8.314 0.470 1.00 90.56 173 PRO A CA 1
ATOM 1363 C C . PRO A 1 173 ? -3.034 8.820 1.128 1.00 90.56 173 PRO A C 1
ATOM 1365 O O . PRO A 1 173 ? -2.733 10.017 1.134 1.00 90.56 173 PRO A O 1
ATOM 1368 N N . GLY A 1 174 ? -2.227 7.890 1.631 1.00 89.06 174 GLY A N 1
ATOM 1369 C CA . GLY A 1 174 ? -0.937 8.221 2.227 1.00 89.06 174 GLY A CA 1
ATOM 1370 C C . GLY A 1 174 ? 0.070 8.757 1.201 1.00 89.06 174 GLY A C 1
ATOM 1371 O O . GLY A 1 174 ? -0.126 8.701 -0.017 1.00 89.06 174 GLY A O 1
ATOM 1372 N N . ASN A 1 175 ? 1.229 9.213 1.684 1.00 87.00 175 ASN A N 1
ATOM 1373 C CA . ASN A 1 175 ? 2.302 9.734 0.824 1.00 87.00 175 ASN A CA 1
ATOM 1374 C C . ASN A 1 175 ? 2.758 8.733 -0.253 1.00 87.00 175 ASN A C 1
ATOM 1376 O O . ASN A 1 175 ? 3.057 9.132 -1.380 1.00 87.00 175 ASN A O 1
ATOM 1380 N N . TYR A 1 176 ? 2.825 7.442 0.087 1.00 87.62 176 TYR A N 1
ATOM 1381 C CA . TYR A 1 176 ? 3.223 6.393 -0.854 1.00 87.62 176 TYR A CA 1
ATOM 1382 C C . TYR A 1 176 ? 2.149 6.112 -1.903 1.00 87.62 176 TYR A C 1
ATOM 1384 O O . TYR A 1 176 ? 2.479 5.964 -3.074 1.00 87.62 176 TYR A O 1
ATOM 1392 N N . GLU A 1 177 ? 0.880 6.087 -1.509 1.00 90.00 177 GLU A N 1
ATOM 1393 C CA . GLU A 1 177 ? -0.230 5.877 -2.439 1.00 90.00 177 GLU A CA 1
ATOM 1394 C C . GLU A 1 177 ? -0.373 7.063 -3.400 1.00 90.00 177 GLU A C 1
ATOM 1396 O O . GLU A 1 177 ? -0.456 6.883 -4.612 1.00 90.00 177 GLU A O 1
ATOM 1401 N N . THR A 1 178 ? -0.270 8.288 -2.878 1.00 90.88 178 THR A N 1
ATOM 1402 C CA . THR A 1 178 ? -0.243 9.514 -3.686 1.00 90.88 178 THR A CA 1
ATOM 1403 C C . THR A 1 178 ? 0.919 9.502 -4.681 1.00 90.88 178 THR A C 1
ATOM 1405 O O . THR A 1 178 ? 0.748 9.812 -5.860 1.00 90.88 178 THR A O 1
ATOM 1408 N N . MET A 1 179 ? 2.118 9.121 -4.231 1.00 92.06 179 MET A N 1
ATOM 1409 C CA . MET A 1 179 ? 3.284 8.977 -5.103 1.00 92.06 179 MET A CA 1
ATOM 1410 C C . MET A 1 179 ? 3.058 7.905 -6.180 1.00 92.06 179 MET A C 1
ATOM 1412 O O . MET A 1 179 ? 3.404 8.149 -7.334 1.00 92.06 179 MET A O 1
ATOM 1416 N N . ASP A 1 180 ? 2.492 6.747 -5.838 1.00 90.88 180 ASP A N 1
ATOM 1417 C CA . ASP A 1 180 ? 2.231 5.675 -6.804 1.00 90.88 180 ASP A CA 1
ATOM 1418 C C . ASP A 1 180 ? 1.199 6.098 -7.858 1.00 90.88 180 ASP A C 1
ATOM 1420 O O . ASP A 1 180 ? 1.444 5.941 -9.054 1.00 90.88 180 ASP A O 1
ATOM 1424 N N . ASN A 1 181 ? 0.118 6.761 -7.437 1.00 91.62 181 ASN A N 1
ATOM 1425 C CA . ASN A 1 181 ? -0.867 7.354 -8.343 1.00 91.62 181 ASN A CA 1
ATOM 1426 C C . ASN A 1 181 ? -0.228 8.396 -9.277 1.00 91.62 181 ASN A C 1
ATOM 1428 O O . ASN A 1 181 ? -0.503 8.393 -10.475 1.00 91.62 181 ASN A O 1
ATOM 1432 N N . ASN A 1 182 ? 0.688 9.236 -8.781 1.00 93.88 182 ASN A N 1
ATOM 1433 C CA . ASN A 1 182 ? 1.431 10.172 -9.632 1.00 93.88 182 ASN A CA 1
ATOM 1434 C C . ASN A 1 182 ? 2.333 9.455 -10.650 1.00 93.88 182 ASN A C 1
ATOM 1436 O O . ASN A 1 182 ? 2.424 9.891 -11.797 1.00 93.88 182 ASN A O 1
ATOM 1440 N N . VAL A 1 183 ? 2.991 8.352 -10.267 1.00 94.38 183 VAL A N 1
ATOM 1441 C CA . VAL A 1 183 ? 3.797 7.532 -11.194 1.00 94.38 183 VAL A CA 1
ATOM 1442 C C . VAL A 1 183 ? 2.910 6.895 -12.261 1.00 94.38 183 VAL A C 1
ATOM 1444 O O . VAL A 1 183 ? 3.259 6.917 -13.440 1.00 94.38 183 VAL A O 1
ATOM 1447 N N . TRP A 1 184 ? 1.746 6.380 -11.875 1.00 94.19 184 TRP A N 1
ATOM 1448 C CA . TRP A 1 184 ? 0.771 5.836 -12.813 1.00 94.19 184 TRP A CA 1
ATOM 1449 C C . TRP A 1 184 ? 0.269 6.897 -13.803 1.00 94.19 184 TRP A C 1
ATOM 1451 O O . TRP A 1 184 ? 0.311 6.674 -15.013 1.00 94.19 184 TRP A O 1
ATOM 1461 N N . HIS A 1 185 ? -0.109 8.084 -13.321 1.00 94.62 185 HIS A N 1
ATOM 1462 C CA . HIS A 1 185 ? -0.509 9.200 -14.180 1.00 94.62 185 HIS A CA 1
ATOM 1463 C C . HIS A 1 185 ? 0.616 9.670 -15.109 1.00 94.62 185 HIS A C 1
ATOM 1465 O O . HIS A 1 185 ? 0.360 9.994 -16.270 1.00 94.62 185 HIS A O 1
ATOM 1471 N N . LEU A 1 186 ? 1.869 9.678 -14.643 1.00 96.62 186 LEU A N 1
ATOM 1472 C CA . LEU A 1 186 ? 3.029 9.960 -15.489 1.00 96.62 186 LEU A CA 1
ATOM 1473 C C . LEU A 1 186 ? 3.134 8.951 -16.636 1.00 96.62 186 LEU A C 1
ATOM 1475 O O . LEU A 1 186 ? 3.209 9.362 -17.793 1.00 96.62 186 LEU A O 1
ATOM 1479 N N . LEU A 1 187 ? 3.062 7.652 -16.340 1.00 95.50 187 LEU A N 1
ATOM 1480 C CA . LEU A 1 187 ? 3.097 6.593 -17.352 1.00 95.50 187 LEU A CA 1
ATOM 1481 C C . LEU A 1 187 ? 1.951 6.729 -18.370 1.00 95.50 187 LEU A C 1
ATOM 1483 O O . LEU A 1 187 ? 2.179 6.623 -19.575 1.00 95.50 187 LEU A O 1
ATOM 1487 N N . GLN A 1 188 ? 0.735 7.045 -17.913 1.00 94.94 188 GLN A N 1
ATOM 1488 C CA . GLN A 1 188 ? -0.402 7.336 -18.798 1.00 94.94 188 GLN A CA 1
ATOM 1489 C C . GLN A 1 188 ? -0.165 8.567 -19.681 1.00 94.94 188 GLN A C 1
ATOM 1491 O O . GLN A 1 188 ? -0.555 8.594 -20.847 1.00 94.94 188 GLN A O 1
ATOM 1496 N N . THR A 1 189 ? 0.477 9.599 -19.138 1.00 95.75 189 THR A N 1
ATOM 1497 C CA . THR A 1 189 ? 0.756 10.836 -19.875 1.00 95.75 189 THR A CA 1
ATOM 1498 C C . THR A 1 189 ? 1.843 10.605 -20.922 1.00 95.75 189 THR A C 1
ATOM 1500 O O . THR A 1 189 ? 1.763 11.147 -22.020 1.00 95.75 189 THR A O 1
ATOM 1503 N N . MET A 1 190 ? 2.824 9.751 -20.625 1.00 94.44 190 MET A N 1
ATOM 1504 C CA . MET A 1 190 ? 3.906 9.393 -21.542 1.00 94.44 190 MET A CA 1
ATOM 1505 C C . MET A 1 190 ? 3.432 8.634 -22.788 1.00 94.44 190 MET A C 1
ATOM 1507 O O . MET A 1 190 ? 4.068 8.738 -23.832 1.00 94.44 190 MET A O 1
ATOM 1511 N N . VAL A 1 191 ? 2.318 7.901 -22.733 1.00 91.38 191 VAL A N 1
ATOM 1512 C CA . VAL A 1 191 ? 1.767 7.250 -23.938 1.00 91.38 191 VAL A CA 1
ATOM 1513 C C . VAL A 1 191 ? 0.922 8.187 -24.805 1.00 91.38 191 VAL A C 1
ATOM 1515 O O . VAL A 1 191 ? 0.553 7.819 -25.920 1.00 91.38 191 VAL A O 1
ATOM 1518 N N . ASN A 1 192 ? 0.624 9.404 -24.338 1.00 90.19 192 ASN A N 1
ATOM 1519 C CA . ASN A 1 192 ? -0.092 10.397 -25.131 1.00 90.19 192 ASN A CA 1
ATOM 1520 C C . ASN A 1 192 ? 0.840 10.997 -26.207 1.00 90.19 192 ASN A C 1
ATOM 1522 O O . ASN A 1 192 ? 1.833 11.631 -25.846 1.00 90.19 192 ASN A O 1
ATOM 1526 N N . PRO A 1 193 ? 0.505 10.902 -27.511 1.00 87.25 193 PRO A N 1
ATOM 1527 C CA . PRO A 1 193 ? 1.334 11.450 -28.590 1.00 87.25 193 PRO A CA 1
ATOM 1528 C C . PRO A 1 193 ? 1.584 12.963 -28.512 1.00 87.25 193 PRO A C 1
ATOM 1530 O O . PRO A 1 193 ? 2.532 13.455 -29.116 1.00 87.25 193 PRO A O 1
ATOM 1533 N N . ALA A 1 194 ? 0.733 13.711 -27.803 1.00 90.44 194 ALA A N 1
ATOM 1534 C CA . ALA A 1 194 ? 0.896 15.150 -27.605 1.00 90.44 194 ALA A CA 1
ATOM 1535 C C . ALA A 1 194 ? 1.845 15.507 -26.444 1.00 90.44 194 ALA A C 1
ATOM 1537 O O . ALA A 1 194 ? 2.182 16.679 -26.274 1.00 90.44 194 ALA A O 1
ATOM 1538 N N . SER A 1 195 ? 2.254 14.534 -25.622 1.00 93.81 195 SER A N 1
ATOM 1539 C CA . SER A 1 195 ? 3.133 14.779 -24.479 1.00 93.81 195 SER A CA 1
ATOM 1540 C C . SER A 1 195 ? 4.590 14.912 -24.914 1.00 93.81 195 SER A C 1
ATOM 1542 O O . SER A 1 195 ? 5.091 14.118 -25.707 1.00 93.81 195 SER A O 1
ATOM 1544 N N . SER A 1 196 ? 5.300 15.879 -24.328 1.00 95.44 196 SER A N 1
ATOM 1545 C CA . SER A 1 196 ? 6.756 15.994 -24.487 1.00 95.44 196 SER A CA 1
ATOM 1546 C C . SER A 1 196 ? 7.532 15.226 -23.404 1.00 95.44 196 SER A C 1
ATOM 1548 O O . SER A 1 196 ? 8.754 15.113 -23.493 1.00 95.44 196 SER A O 1
ATOM 1550 N N . LEU A 1 197 ? 6.847 14.638 -22.409 1.00 96.31 197 LEU A N 1
ATOM 1551 C CA . LEU A 1 197 ? 7.478 13.863 -21.330 1.00 96.31 197 LEU A CA 1
ATOM 1552 C C . LEU A 1 197 ? 8.324 12.683 -21.832 1.00 96.31 197 LEU A C 1
ATOM 1554 O O . LEU A 1 197 ? 9.422 12.512 -21.302 1.00 96.31 197 LEU A O 1
ATOM 1558 N N . PRO A 1 198 ? 7.912 11.897 -22.851 1.00 95.69 198 PRO A N 1
ATOM 1559 C CA . PRO A 1 198 ? 8.743 10.807 -23.367 1.00 95.69 198 PRO A CA 1
ATOM 1560 C C . PRO A 1 198 ? 10.102 11.283 -23.878 1.00 95.69 198 PRO A C 1
ATOM 1562 O O . PRO A 1 198 ? 11.107 10.599 -23.688 1.00 95.69 198 PRO A O 1
ATOM 1565 N N . VAL A 1 199 ? 10.149 12.477 -24.481 1.00 95.44 199 VAL A N 1
ATOM 1566 C CA . VAL A 1 199 ? 11.393 13.082 -24.967 1.00 95.44 199 VAL A CA 1
ATOM 1567 C C . VAL A 1 199 ? 12.295 13.434 -23.787 1.00 95.44 199 VAL A C 1
ATOM 1569 O O . VAL A 1 199 ? 13.438 12.991 -23.758 1.00 95.44 199 VAL A O 1
ATOM 1572 N N . CYS A 1 200 ? 11.778 14.135 -22.773 1.00 96.25 200 CYS A N 1
ATOM 1573 C CA . CYS A 1 200 ? 12.558 14.496 -21.584 1.00 96.25 200 CYS A CA 1
ATOM 1574 C C . CYS A 1 200 ? 13.039 13.271 -20.786 1.00 96.25 200 CYS A C 1
ATOM 1576 O O . CYS A 1 200 ? 14.157 13.261 -20.274 1.00 96.25 200 CYS A O 1
ATOM 1578 N N . MET A 1 201 ? 12.221 12.218 -20.698 1.00 95.75 201 MET A N 1
ATOM 1579 C CA . MET A 1 201 ? 12.609 10.948 -20.075 1.00 95.75 201 MET A CA 1
ATOM 1580 C C . MET A 1 201 ? 13.741 10.270 -20.851 1.00 95.75 201 MET A C 1
ATOM 1582 O O . MET A 1 201 ? 14.690 9.768 -20.253 1.00 95.75 201 MET A O 1
ATOM 1586 N N . ASN A 1 202 ? 13.681 10.286 -22.183 1.00 94.75 202 ASN A N 1
ATOM 1587 C CA . ASN A 1 202 ? 14.739 9.733 -23.021 1.00 94.75 202 ASN A CA 1
ATOM 1588 C C . ASN A 1 202 ? 16.033 10.564 -22.956 1.00 94.75 202 ASN A C 1
ATOM 1590 O O . ASN A 1 202 ? 17.114 9.990 -22.871 1.00 94.75 202 ASN A O 1
ATOM 1594 N N . GLU A 1 203 ? 15.942 11.897 -22.917 1.00 95.25 203 GLU A N 1
ATOM 1595 C CA . GLU A 1 203 ? 17.094 12.778 -22.664 1.00 95.25 203 GLU A CA 1
ATOM 1596 C C . GLU A 1 203 ? 17.779 12.429 -21.338 1.00 95.25 203 GLU A C 1
ATOM 1598 O O . GLU A 1 203 ? 19.001 12.302 -21.293 1.00 95.25 203 GLU A O 1
ATOM 1603 N N . MET A 1 204 ? 16.998 12.197 -20.278 1.00 94.94 204 MET A N 1
ATOM 1604 C CA . MET A 1 204 ? 17.517 11.766 -18.976 1.00 94.94 204 MET A CA 1
ATOM 1605 C C . MET A 1 204 ? 18.204 10.398 -19.019 1.00 94.94 204 MET A C 1
ATOM 1607 O O . MET A 1 204 ? 19.192 10.200 -18.319 1.00 94.94 204 MET A O 1
ATOM 1611 N N . ARG A 1 205 ? 17.704 9.452 -19.824 1.00 93.38 205 ARG A N 1
ATOM 1612 C CA . ARG A 1 205 ? 18.313 8.117 -19.984 1.00 93.38 205 ARG A CA 1
ATOM 1613 C C . ARG A 1 205 ? 19.607 8.142 -20.795 1.00 93.38 205 ARG A C 1
ATOM 1615 O O . ARG A 1 205 ? 20.478 7.309 -20.564 1.00 93.38 205 ARG A O 1
ATOM 1622 N N . LEU A 1 206 ? 19.710 9.052 -21.764 1.00 93.38 206 LEU A N 1
ATOM 1623 C CA . LEU A 1 206 ? 20.844 9.145 -22.691 1.00 93.38 206 LEU A CA 1
ATOM 1624 C C . LEU A 1 206 ? 21.949 10.100 -22.221 1.00 93.38 206 LEU A C 1
ATOM 1626 O O . LEU A 1 206 ? 23.050 10.062 -22.774 1.00 93.38 206 LEU A O 1
ATOM 1630 N N . ALA A 1 207 ? 21.673 10.953 -21.233 1.00 93.31 207 ALA A N 1
ATOM 1631 C CA . ALA A 1 207 ? 22.665 11.839 -20.640 1.00 93.31 207 ALA A CA 1
ATOM 1632 C C . ALA A 1 207 ? 23.849 11.033 -20.076 1.00 93.31 207 ALA A C 1
ATOM 1634 O O . ALA A 1 207 ? 23.683 10.092 -19.302 1.00 93.31 207 ALA A O 1
ATOM 1635 N N . ASN A 1 208 ? 25.060 11.392 -20.497 1.00 91.75 208 ASN A N 1
ATOM 1636 C CA . ASN A 1 208 ? 26.281 10.628 -20.223 1.00 91.75 208 ASN A CA 1
ATOM 1637 C C . ASN A 1 208 ? 27.413 11.481 -19.632 1.00 91.75 208 ASN A C 1
ATOM 1639 O O . ASN A 1 208 ? 28.482 10.959 -19.316 1.00 91.75 208 ASN A O 1
ATOM 1643 N N . ASP A 1 209 ? 27.175 12.779 -19.450 1.00 93.69 209 ASP A N 1
ATOM 1644 C CA . ASP A 1 209 ? 28.080 13.701 -18.781 1.00 93.69 209 ASP A CA 1
ATOM 1645 C C . ASP A 1 209 ? 27.317 14.599 -17.797 1.00 93.69 209 ASP A C 1
ATOM 1647 O O . ASP A 1 209 ? 26.087 14.674 -17.784 1.00 93.69 209 ASP A O 1
ATOM 1651 N N . HIS A 1 210 ? 28.056 15.298 -16.939 1.00 92.56 210 HIS A N 1
ATOM 1652 C CA . HIS A 1 210 ? 27.447 16.137 -15.911 1.00 92.56 210 HIS A CA 1
ATOM 1653 C C . HIS A 1 210 ? 26.580 17.270 -16.491 1.00 92.56 210 HIS A C 1
ATOM 1655 O O . HIS A 1 210 ? 25.529 17.586 -15.933 1.00 92.56 210 HIS A O 1
ATOM 1661 N N . ALA A 1 211 ? 26.997 17.884 -17.601 1.00 94.56 211 ALA A N 1
ATOM 1662 C CA . ALA A 1 211 ? 26.297 19.030 -18.175 1.00 94.56 211 ALA A CA 1
ATOM 1663 C C . ALA A 1 211 ? 24.960 18.613 -18.810 1.00 94.56 211 ALA A C 1
ATOM 1665 O O . ALA A 1 211 ? 23.928 19.237 -18.551 1.00 94.56 211 ALA A O 1
ATOM 1666 N N . SER A 1 212 ? 24.972 17.528 -19.583 1.00 94.38 212 SER A N 1
ATOM 1667 C CA . SER A 1 212 ? 23.792 16.900 -20.177 1.00 94.38 212 SER A CA 1
ATOM 1668 C C . SER A 1 212 ? 22.829 16.386 -19.108 1.00 94.38 212 SER A C 1
ATOM 1670 O O . SER A 1 212 ? 21.634 16.646 -19.224 1.00 94.38 212 SER A O 1
ATOM 1672 N N . GLN A 1 213 ? 23.324 15.781 -18.021 1.00 93.56 213 GLN A N 1
ATOM 1673 C CA . GLN A 1 213 ? 22.485 15.322 -16.906 1.00 93.56 213 GLN A CA 1
ATOM 1674 C C . GLN A 1 213 ? 21.733 16.480 -16.241 1.00 93.56 213 GLN A C 1
ATOM 1676 O O . GLN A 1 213 ? 20.524 16.405 -16.021 1.00 93.56 213 GLN A O 1
ATOM 1681 N N . VAL A 1 214 ? 22.436 17.576 -15.932 1.00 95.75 214 VAL A N 1
ATOM 1682 C CA . VAL A 1 214 ? 21.826 18.762 -15.312 1.00 95.75 214 VAL A CA 1
ATOM 1683 C C . VAL A 1 214 ? 20.795 19.394 -16.248 1.00 95.75 214 VAL A C 1
ATOM 1685 O O . VAL A 1 214 ? 19.729 19.818 -15.793 1.00 95.75 214 VAL A O 1
ATOM 1688 N N . GLN A 1 215 ? 21.082 19.454 -17.550 1.00 96.50 215 GLN A N 1
ATOM 1689 C CA . GLN A 1 215 ? 20.148 20.010 -18.525 1.00 96.50 215 GLN A CA 1
ATOM 1690 C C . GLN A 1 215 ? 18.905 19.129 -18.697 1.00 96.50 215 GLN A C 1
ATOM 1692 O O . GLN A 1 215 ? 17.789 19.644 -18.624 1.00 96.50 215 GLN A O 1
ATOM 1697 N N . ALA A 1 216 ? 19.079 17.817 -18.855 1.00 96.25 216 ALA A N 1
ATOM 1698 C CA . ALA A 1 216 ? 17.982 16.862 -18.978 1.00 96.25 216 ALA A CA 1
ATOM 1699 C C . ALA A 1 216 ? 17.090 16.868 -17.726 1.00 96.25 216 ALA A C 1
ATOM 1701 O O . ALA A 1 216 ? 15.863 16.877 -17.835 1.00 96.25 216 ALA A O 1
ATOM 1702 N N . GLN A 1 217 ? 17.683 16.979 -16.532 1.00 95.25 217 GLN A N 1
ATOM 1703 C CA . GLN A 1 217 ? 16.926 17.054 -15.282 1.00 95.25 217 GLN A CA 1
ATOM 1704 C C . GLN A 1 217 ? 16.076 18.326 -15.214 1.00 95.25 217 GLN A C 1
ATOM 1706 O O . GLN A 1 217 ? 14.913 18.274 -14.813 1.00 95.25 217 GLN A O 1
ATOM 1711 N N . ARG A 1 218 ? 16.632 19.474 -15.626 1.00 96.00 218 ARG A N 1
ATOM 1712 C CA . ARG A 1 218 ? 15.884 20.740 -15.700 1.00 96.00 218 ARG A CA 1
ATOM 1713 C C . ARG A 1 218 ? 14.739 20.660 -16.706 1.00 96.00 218 ARG A C 1
ATOM 1715 O O . ARG A 1 218 ? 13.639 21.109 -16.387 1.00 96.00 218 ARG A O 1
ATOM 1722 N N . ASN A 1 219 ? 14.981 20.071 -17.878 1.00 96.88 219 ASN A N 1
ATOM 1723 C CA . ASN A 1 219 ? 13.958 19.872 -18.904 1.00 96.88 219 ASN A CA 1
ATOM 1724 C C . ASN A 1 219 ? 12.812 19.002 -18.371 1.00 96.88 219 ASN A C 1
ATOM 1726 O O . ASN A 1 219 ? 11.653 19.412 -18.444 1.00 96.88 219 ASN A O 1
ATOM 1730 N N . LEU A 1 220 ? 13.140 17.855 -17.763 1.00 96.69 220 LEU A N 1
ATOM 1731 C CA . LEU A 1 220 ? 12.159 16.935 -17.190 1.00 96.69 220 LEU A CA 1
ATOM 1732 C C . LEU A 1 220 ? 11.339 17.595 -16.077 1.00 96.69 220 LEU A C 1
ATOM 1734 O O . LEU A 1 220 ? 10.114 17.521 -16.103 1.00 96.69 220 LEU A O 1
ATOM 1738 N N . LEU A 1 221 ? 11.981 18.285 -15.130 1.00 96.81 221 LEU A N 1
ATOM 1739 C CA . LEU A 1 221 ? 11.272 18.998 -14.062 1.00 96.81 221 LEU A CA 1
ATOM 1740 C C . LEU A 1 221 ? 10.322 20.063 -14.617 1.00 96.81 221 LEU A C 1
ATOM 1742 O O . LEU A 1 221 ? 9.172 20.148 -14.188 1.00 96.81 221 LEU A O 1
ATOM 1746 N N . GLY A 1 222 ? 10.785 20.847 -15.593 1.00 96.56 222 GLY A N 1
ATOM 1747 C CA . GLY A 1 222 ? 9.963 21.866 -16.234 1.00 96.56 222 GLY A CA 1
ATOM 1748 C C . GLY A 1 222 ? 8.782 21.278 -17.009 1.00 96.56 222 GLY A C 1
ATOM 1749 O O . GLY A 1 222 ? 7.716 21.887 -17.040 1.00 96.56 222 GLY A O 1
ATOM 1750 N N . GLU A 1 223 ? 8.948 20.116 -17.643 1.00 96.81 223 GLU A N 1
ATOM 1751 C CA . GLU A 1 223 ? 7.868 19.424 -18.357 1.00 96.81 223 GLU A CA 1
ATOM 1752 C C . GLU A 1 223 ? 6.853 18.788 -17.402 1.00 96.81 223 GLU A C 1
ATOM 1754 O O . GLU A 1 223 ? 5.650 18.917 -17.621 1.00 96.81 223 GLU A O 1
ATOM 1759 N N . LEU A 1 224 ? 7.314 18.170 -16.309 1.00 96.88 224 LEU A N 1
ATOM 1760 C CA . LEU A 1 224 ? 6.445 17.625 -15.263 1.00 96.88 224 LEU A CA 1
ATOM 1761 C C . LEU A 1 224 ? 5.538 18.716 -14.684 1.00 96.88 224 LEU A C 1
ATOM 1763 O O . LEU A 1 224 ? 4.326 18.533 -14.604 1.00 96.88 224 LEU A O 1
ATOM 1767 N N . GLN A 1 225 ? 6.099 19.881 -14.356 1.00 96.00 225 GLN A N 1
ATOM 1768 C CA . GLN A 1 225 ? 5.322 21.010 -13.837 1.00 96.00 225 GLN A CA 1
ATOM 1769 C C . GLN A 1 225 ? 4.332 21.559 -14.872 1.00 96.00 225 GLN A C 1
ATOM 1771 O O . GLN A 1 225 ? 3.177 21.815 -14.536 1.00 96.00 225 GLN A O 1
ATOM 1776 N N . ARG A 1 226 ? 4.745 21.695 -16.142 1.00 94.94 226 ARG A N 1
ATOM 1777 C CA . ARG A 1 226 ? 3.851 22.119 -17.238 1.00 94.94 226 ARG A CA 1
ATOM 1778 C C . ARG A 1 226 ? 2.725 21.120 -17.503 1.00 94.94 226 ARG A C 1
ATOM 1780 O O . ARG A 1 226 ? 1.634 21.533 -17.880 1.00 94.94 226 ARG A O 1
ATOM 1787 N N . SER A 1 227 ? 2.976 19.839 -17.249 1.00 94.44 227 SER A N 1
ATOM 1788 C CA . SER A 1 227 ? 1.990 18.759 -17.338 1.00 94.44 227 SER A CA 1
ATOM 1789 C C . SER A 1 227 ? 1.124 18.614 -16.075 1.00 94.44 227 SER A C 1
ATOM 1791 O O . SER A 1 227 ? 0.302 17.707 -16.010 1.00 94.44 227 SER A O 1
ATOM 1793 N N . GLY A 1 228 ? 1.282 19.493 -15.075 1.00 94.19 228 GLY A N 1
ATOM 1794 C CA . GLY A 1 228 ? 0.440 19.534 -13.874 1.00 94.19 228 GLY A CA 1
ATOM 1795 C C . GLY A 1 228 ? 0.888 18.630 -12.721 1.00 94.19 228 GLY A C 1
ATOM 1796 O O . GLY A 1 228 ? 0.158 18.501 -11.740 1.00 94.19 228 GLY A O 1
ATOM 1797 N N . PHE A 1 229 ? 2.075 18.021 -12.790 1.00 95.00 229 PHE A N 1
ATOM 1798 C CA . PHE A 1 229 ? 2.581 17.178 -11.706 1.00 95.00 229 PHE A CA 1
ATOM 1799 C C . PHE A 1 229 ? 3.155 18.007 -10.554 1.00 95.00 229 PHE A C 1
ATOM 1801 O O . PHE A 1 229 ? 3.963 18.919 -10.750 1.00 95.00 229 PHE A O 1
ATOM 1808 N N . MET A 1 230 ? 2.824 17.612 -9.323 1.00 89.19 230 MET A N 1
ATOM 1809 C CA . MET A 1 230 ? 3.516 18.093 -8.129 1.00 89.19 230 MET A CA 1
ATOM 1810 C C . MET A 1 230 ? 4.857 17.365 -7.973 1.00 89.19 230 MET A C 1
ATOM 1812 O O . MET A 1 230 ? 4.912 16.173 -7.674 1.00 89.19 230 MET A O 1
ATOM 1816 N N . THR A 1 231 ? 5.965 18.086 -8.148 1.00 89.31 231 THR A N 1
ATOM 1817 C CA . THR A 1 231 ? 7.327 17.532 -8.075 1.00 89.31 231 THR A CA 1
ATOM 1818 C C . THR A 1 231 ? 7.818 17.400 -6.629 1.00 89.31 231 THR A C 1
ATOM 1820 O O . THR A 1 231 ? 8.730 18.113 -6.207 1.00 89.31 231 THR A O 1
ATOM 1823 N N . SER A 1 232 ? 7.200 16.511 -5.847 1.00 90.31 232 SER A N 1
ATOM 1824 C CA . SER A 1 232 ? 7.658 16.186 -4.490 1.00 90.31 232 SER A CA 1
ATOM 1825 C C . SER A 1 232 ? 8.948 15.351 -4.510 1.00 90.31 232 SER A C 1
ATOM 1827 O O . SER A 1 232 ? 9.255 14.668 -5.489 1.00 90.31 232 SER A O 1
ATOM 1829 N N . HIS A 1 233 ? 9.705 15.357 -3.407 1.00 89.31 233 HIS A N 1
ATOM 1830 C CA . HIS A 1 233 ? 10.926 14.548 -3.294 1.00 89.31 233 HIS A CA 1
ATOM 1831 C C . HIS A 1 233 ? 10.651 13.042 -3.465 1.00 89.31 233 HIS A C 1
ATOM 1833 O O . HIS A 1 233 ? 11.403 12.354 -4.155 1.00 89.31 233 HIS A O 1
ATOM 1839 N N . SER A 1 234 ? 9.563 12.527 -2.878 1.00 89.50 234 SER A N 1
ATOM 1840 C CA . SER A 1 234 ? 9.177 11.115 -3.010 1.00 89.50 234 SER A CA 1
ATOM 1841 C C . SER A 1 234 ? 8.860 10.745 -4.458 1.00 89.50 234 SER A C 1
ATOM 1843 O O . SER A 1 234 ? 9.321 9.710 -4.936 1.00 89.50 234 SER A O 1
ATOM 1845 N N . PHE A 1 235 ? 8.153 11.614 -5.183 1.00 93.75 235 PHE A N 1
ATOM 1846 C CA . PHE A 1 235 ? 7.823 11.393 -6.586 1.00 93.75 235 PHE A CA 1
ATOM 1847 C C . PHE A 1 235 ? 9.069 11.392 -7.480 1.00 93.75 235 PHE A C 1
ATOM 1849 O O . PHE A 1 235 ? 9.278 10.454 -8.245 1.00 93.75 235 PHE A O 1
ATOM 1856 N N . LEU A 1 236 ? 9.956 12.381 -7.331 1.00 92.81 236 LEU A N 1
ATOM 1857 C CA . LEU A 1 236 ? 11.204 12.439 -8.103 1.00 92.81 236 LEU A CA 1
ATOM 1858 C C . LEU A 1 236 ? 12.135 11.256 -7.800 1.00 92.81 236 LEU A C 1
ATOM 1860 O O . LEU A 1 236 ? 12.761 10.706 -8.707 1.00 92.81 236 LEU A O 1
ATOM 1864 N N . SER A 1 237 ? 12.205 10.830 -6.537 1.00 90.12 237 SER A N 1
ATOM 1865 C CA . SER A 1 237 ? 12.946 9.630 -6.142 1.00 90.12 237 SER A CA 1
ATOM 1866 C C . SER A 1 237 ? 12.374 8.369 -6.803 1.00 90.12 237 SER A C 1
ATOM 1868 O O . SER A 1 237 ? 13.129 7.551 -7.336 1.00 90.12 237 SER A O 1
ATOM 1870 N N . ALA A 1 238 ? 11.045 8.231 -6.851 1.00 90.69 238 ALA A N 1
ATOM 1871 C CA . ALA A 1 238 ? 10.384 7.116 -7.522 1.00 90.69 238 ALA A CA 1
ATOM 1872 C C . ALA A 1 238 ? 10.672 7.092 -9.030 1.00 90.69 238 ALA A C 1
ATOM 1874 O O . ALA A 1 238 ? 11.003 6.034 -9.559 1.00 90.69 238 ALA A O 1
ATOM 1875 N N . ILE A 1 239 ? 10.635 8.243 -9.711 1.00 94.06 239 ILE A N 1
ATOM 1876 C CA . ILE A 1 239 ? 11.008 8.338 -11.132 1.00 94.06 239 ILE A CA 1
ATOM 1877 C C . ILE A 1 239 ? 12.445 7.841 -11.338 1.00 94.06 239 ILE A C 1
ATOM 1879 O O . ILE A 1 239 ? 12.677 6.959 -12.162 1.00 94.06 239 ILE A O 1
ATOM 1883 N N . ASN A 1 240 ? 13.403 8.339 -10.551 1.00 89.56 240 ASN A N 1
ATOM 1884 C CA . ASN A 1 240 ? 14.813 7.964 -10.695 1.00 89.56 240 ASN A CA 1
ATOM 1885 C C . ASN A 1 240 ? 15.071 6.474 -10.426 1.00 89.56 240 ASN A C 1
ATOM 1887 O O . ASN A 1 240 ? 15.849 5.834 -11.127 1.00 89.56 240 ASN A O 1
ATOM 1891 N N . THR A 1 241 ? 14.423 5.910 -9.408 1.00 85.00 241 THR A N 1
ATOM 1892 C CA . THR A 1 241 ? 14.694 4.535 -8.960 1.00 85.00 241 THR A CA 1
ATOM 1893 C C . THR A 1 241 ? 13.896 3.468 -9.711 1.00 85.00 241 THR A C 1
ATOM 1895 O O . THR A 1 241 ? 14.340 2.314 -9.754 1.00 85.00 241 THR A O 1
ATOM 1898 N N . ARG A 1 242 ? 12.746 3.838 -10.298 1.00 86.75 242 ARG A N 1
ATOM 1899 C CA . ARG A 1 242 ? 11.822 2.921 -10.988 1.00 86.75 242 ARG A CA 1
ATOM 1900 C C . ARG A 1 242 ? 11.799 3.108 -12.506 1.00 86.75 242 ARG A C 1
ATOM 1902 O O . ARG A 1 242 ? 11.796 2.110 -13.214 1.00 86.75 242 ARG A O 1
ATOM 1909 N N . LEU A 1 243 ? 11.788 4.351 -12.999 1.00 91.31 243 LEU A N 1
ATOM 1910 C CA . LEU A 1 243 ? 11.590 4.660 -14.426 1.00 91.31 243 LEU A CA 1
ATOM 1911 C C . LEU A 1 243 ? 12.882 5.039 -15.164 1.00 91.31 243 LEU A C 1
ATOM 1913 O O . LEU A 1 243 ? 12.963 4.852 -16.374 1.00 91.31 243 LEU A O 1
ATOM 1917 N N . LEU A 1 244 ? 13.882 5.577 -14.460 1.00 90.75 244 LEU A N 1
ATOM 1918 C CA . LEU A 1 244 ? 15.177 5.992 -15.027 1.00 90.75 244 LEU A CA 1
ATOM 1919 C C . LEU A 1 244 ? 16.340 5.105 -14.558 1.00 90.75 244 LEU A C 1
ATOM 1921 O O . LEU A 1 244 ? 17.502 5.507 -14.603 1.00 90.75 244 LEU A O 1
ATOM 1925 N N . ARG A 1 245 ? 16.045 3.885 -14.095 1.00 84.12 245 ARG A N 1
ATOM 1926 C CA . ARG A 1 245 ? 17.083 2.921 -13.714 1.00 84.12 245 ARG A CA 1
ATOM 1927 C C . ARG A 1 245 ? 17.927 2.558 -14.953 1.00 84.12 245 ARG A C 1
ATOM 1929 O O . ARG A 1 245 ? 17.355 2.414 -16.037 1.00 84.12 245 ARG A O 1
ATOM 1936 N N . PRO A 1 246 ? 19.253 2.365 -14.827 1.00 79.69 246 PRO A N 1
ATOM 1937 C CA . PRO A 1 246 ? 20.076 1.896 -15.939 1.00 79.69 246 PRO A CA 1
ATOM 1938 C C . PRO A 1 246 ? 19.476 0.661 -16.627 1.00 79.69 246 PRO A C 1
ATOM 1940 O O . PRO A 1 246 ? 19.050 -0.278 -15.955 1.00 79.69 246 PRO A O 1
ATOM 1943 N N . GLY A 1 247 ? 19.422 0.681 -17.961 1.00 77.81 247 GLY A N 1
ATOM 1944 C CA . GLY A 1 247 ? 18.831 -0.390 -18.772 1.00 77.81 247 GLY A CA 1
ATOM 1945 C C . GLY A 1 247 ? 17.321 -0.272 -19.020 1.00 77.81 247 GLY A C 1
ATOM 1946 O O . GLY A 1 247 ? 16.780 -1.100 -19.744 1.00 77.81 247 GLY A O 1
ATOM 1947 N N . THR A 1 248 ? 16.646 0.738 -18.459 1.00 84.94 248 THR A N 1
ATOM 1948 C CA . THR A 1 248 ? 15.253 1.063 -18.812 1.00 84.94 248 THR A CA 1
ATOM 1949 C C . THR A 1 248 ? 15.176 1.903 -20.083 1.00 84.94 248 THR A C 1
ATOM 1951 O O . THR A 1 248 ? 16.066 2.699 -20.385 1.00 84.94 248 THR A O 1
ATOM 1954 N N . ASP A 1 249 ? 14.082 1.743 -20.819 1.00 88.69 249 ASP A N 1
ATOM 1955 C CA . ASP A 1 249 ? 13.793 2.457 -22.060 1.00 88.69 249 ASP A CA 1
ATOM 1956 C C . ASP A 1 249 ? 12.279 2.689 -22.231 1.00 88.69 249 ASP A C 1
ATOM 1958 O O . ASP A 1 249 ? 11.480 2.381 -21.345 1.00 88.69 249 ASP A O 1
ATOM 1962 N N . ALA A 1 250 ? 11.866 3.216 -23.385 1.00 88.81 250 ALA A N 1
ATOM 1963 C CA . ALA A 1 250 ? 10.451 3.444 -23.680 1.00 88.81 250 ALA A CA 1
ATOM 1964 C C . ALA A 1 250 ? 9.608 2.153 -23.661 1.00 88.81 250 ALA A C 1
ATOM 1966 O O . ALA A 1 250 ? 8.429 2.197 -23.311 1.00 88.81 250 ALA A O 1
ATOM 1967 N N . SER A 1 251 ? 10.192 0.998 -24.006 1.00 86.44 251 SER A N 1
ATOM 1968 C CA . SER A 1 251 ? 9.480 -0.284 -23.931 1.00 86.44 251 SER A CA 1
ATOM 1969 C C . SER A 1 251 ? 9.199 -0.677 -22.479 1.00 86.44 251 SER A C 1
ATOM 1971 O O . SER A 1 251 ? 8.128 -1.202 -22.173 1.00 86.44 251 SER A O 1
ATOM 1973 N N . SER A 1 252 ? 10.118 -0.332 -21.573 1.00 86.31 252 SER A N 1
ATOM 1974 C CA . SER A 1 252 ? 9.965 -0.525 -20.131 1.00 86.31 252 SER A CA 1
ATOM 1975 C C . SER A 1 252 ? 8.822 0.324 -19.566 1.00 86.31 252 SER A C 1
ATOM 1977 O O . SER A 1 252 ? 8.054 -0.170 -18.747 1.00 86.31 252 SER A O 1
ATOM 1979 N N . ASP A 1 253 ? 8.657 1.565 -20.034 1.00 91.12 253 ASP A N 1
ATOM 1980 C CA . ASP A 1 253 ? 7.559 2.446 -19.603 1.00 91.12 253 ASP A CA 1
ATOM 1981 C C . ASP A 1 253 ? 6.189 1.894 -20.007 1.00 91.12 253 ASP A C 1
ATOM 1983 O O . ASP A 1 253 ? 5.282 1.794 -19.180 1.00 91.12 253 ASP A O 1
ATOM 1987 N N . VAL A 1 254 ? 6.049 1.488 -21.274 1.00 89.75 254 VAL A N 1
ATOM 1988 C CA . VAL A 1 254 ? 4.816 0.873 -21.793 1.00 89.75 254 VAL A CA 1
ATOM 1989 C C . VAL A 1 254 ? 4.497 -0.403 -21.024 1.00 89.75 254 VAL A C 1
ATOM 1991 O O . VAL A 1 254 ? 3.350 -0.640 -20.650 1.00 89.75 254 VAL A O 1
ATOM 1994 N N . PHE A 1 255 ? 5.520 -1.206 -20.740 1.00 85.38 255 PHE A N 1
ATOM 1995 C CA . PHE A 1 255 ? 5.361 -2.424 -19.967 1.00 85.38 255 PHE A CA 1
ATOM 1996 C C . PHE A 1 255 ? 4.892 -2.152 -18.527 1.00 85.38 255 PHE A C 1
ATOM 1998 O O . PHE A 1 255 ? 3.950 -2.788 -18.054 1.00 85.38 255 PHE A O 1
ATOM 2005 N N . LEU A 1 256 ? 5.502 -1.186 -17.834 1.00 88.50 256 LEU A N 1
ATOM 2006 C CA . LEU A 1 256 ? 5.088 -0.792 -16.484 1.00 88.50 256 LEU A CA 1
ATOM 2007 C C . LEU A 1 256 ? 3.662 -0.235 -16.458 1.00 88.50 256 LEU A C 1
ATOM 2009 O O . LEU A 1 256 ? 2.919 -0.526 -15.520 1.00 88.50 256 LEU A O 1
ATOM 2013 N N . LEU A 1 257 ? 3.266 0.524 -17.484 1.00 91.88 257 LEU A N 1
ATOM 2014 C CA . LEU A 1 257 ? 1.894 1.001 -17.620 1.00 91.88 257 LEU A CA 1
ATOM 2015 C C . LEU A 1 257 ? 0.910 -0.164 -17.750 1.00 91.88 257 LEU A C 1
ATOM 2017 O O . LEU A 1 257 ? -0.104 -0.161 -17.056 1.00 91.88 257 LEU A O 1
ATOM 2021 N N . GLN A 1 258 ? 1.220 -1.159 -18.587 1.00 88.38 258 GLN A N 1
ATOM 2022 C CA . GLN A 1 258 ? 0.373 -2.340 -18.752 1.00 88.38 258 GLN A CA 1
ATOM 2023 C C . GLN A 1 258 ? 0.204 -3.089 -17.425 1.00 88.38 258 GLN A C 1
ATOM 2025 O O . GLN A 1 258 ? -0.919 -3.368 -17.025 1.00 88.38 258 GLN A O 1
ATOM 2030 N N . LEU A 1 259 ? 1.297 -3.334 -16.691 1.00 84.56 259 LEU A N 1
ATOM 2031 C CA . LEU A 1 259 ? 1.224 -3.991 -15.380 1.00 84.56 259 LEU A CA 1
ATOM 2032 C C . LEU A 1 259 ? 0.346 -3.225 -14.383 1.00 84.56 259 LEU A C 1
ATOM 2034 O O . LEU A 1 259 ? -0.408 -3.832 -13.629 1.00 84.56 259 LEU A O 1
ATOM 2038 N N . GLN A 1 260 ? 0.453 -1.896 -14.364 1.00 87.81 260 GLN A N 1
ATOM 2039 C CA . GLN A 1 260 ? -0.360 -1.044 -13.494 1.00 87.81 260 GLN A CA 1
ATOM 2040 C C . GLN A 1 260 ? -1.836 -1.030 -13.905 1.00 87.81 260 GLN A C 1
ATOM 2042 O O . GLN A 1 260 ? -2.706 -0.937 -13.045 1.00 87.81 260 GLN A O 1
ATOM 2047 N N . GLN A 1 261 ? -2.129 -1.115 -15.204 1.00 88.44 261 GLN A N 1
ATOM 2048 C CA . GLN A 1 261 ? -3.496 -1.247 -15.702 1.00 88.44 261 GLN A CA 1
ATOM 2049 C C . GLN A 1 261 ? -4.098 -2.594 -15.310 1.00 88.44 261 GLN A C 1
ATOM 2051 O O . GLN A 1 261 ? -5.212 -2.610 -14.801 1.00 88.44 261 GLN A O 1
ATOM 2056 N N . ASP A 1 262 ? -3.355 -3.687 -15.487 1.00 81.44 262 ASP A N 1
ATOM 2057 C CA . ASP A 1 262 ? -3.808 -5.035 -15.133 1.00 81.44 262 ASP A CA 1
ATOM 2058 C C . ASP A 1 262 ? -4.036 -5.176 -13.621 1.00 81.44 262 ASP A C 1
ATOM 2060 O O . ASP A 1 262 ? -4.987 -5.821 -13.203 1.00 81.44 262 ASP A O 1
ATOM 2064 N N . TRP A 1 263 ? -3.192 -4.550 -12.791 1.00 80.69 263 TRP A N 1
ATOM 2065 C CA . TRP A 1 263 ? -3.337 -4.572 -11.329 1.00 80.69 263 TRP A CA 1
ATOM 2066 C C . TRP A 1 263 ? -4.560 -3.798 -10.816 1.00 80.69 263 TRP A C 1
ATOM 2068 O O . TRP A 1 263 ? -5.078 -4.098 -9.745 1.00 80.69 263 TRP A O 1
ATOM 2078 N N . ARG A 1 264 ? -4.981 -2.754 -11.537 1.00 82.94 264 ARG A N 1
ATOM 2079 C CA . ARG A 1 264 ? -6.080 -1.864 -11.125 1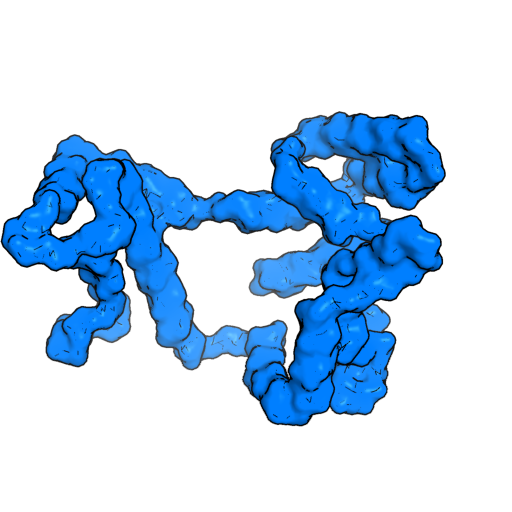.00 82.94 264 ARG A CA 1
ATOM 2080 C C . ARG A 1 264 ? -7.449 -2.296 -11.668 1.00 82.94 264 ARG A C 1
ATOM 2082 O O . ARG A 1 264 ? -8.430 -1.615 -11.369 1.00 82.94 264 ARG A O 1
ATOM 2089 N N . GLN A 1 265 ? -7.503 -3.349 -12.487 1.00 69.56 265 GLN A N 1
ATOM 2090 C CA . GLN A 1 265 ? -8.739 -3.989 -12.957 1.00 69.56 265 GLN A CA 1
ATOM 2091 C C . GLN A 1 265 ? -9.271 -4.974 -11.919 1.00 69.56 265 GLN A C 1
ATOM 2093 O O . GLN A 1 265 ? -10.514 -5.034 -11.793 1.00 69.56 265 GLN A O 1
#

Organism: Serratia marcescens (NCBI:txid615)

Foldseek 3Di:
DVQCVVVVHDLVVQLVCLVVVNTPDHPLCVLVVQDDFDADPPPRDTDDDPVNVVVSVQCPDPVSSVVCVVCSVVVPDDDDPVCVVVVVVVVLVLLLVLLLVLLCVLVVVDDPQQKDKDFDPDDVVVVVDDPPDTDIDIDGPDDVDPCSVVSVVVCCVVPVPSSVVSSVVSSDDDPVRVLVVLLLVLLVQCPDPPACLLVLLVQCLPDDDPVSNVVSVVVNVVSCVVVPHDPDPSNVVCCCSPQNPHPHHPVSSNVVNVVVVVVVD

Radius of gyration: 24.78 Å; Cα contacts (8 Å, |Δi|>4): 205; chains: 1;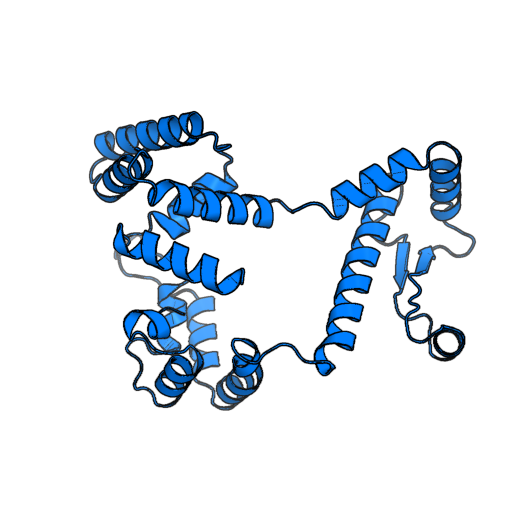 bounding box: 64×48×65 Å

Mean predicted aligned error: 8.11 Å

pLDDT: mean 88.4, std 7.17, range [58.47, 96.88]

Secondary structure (DSSP, 8-state):
-HHHHHTT--HHHHHHHHHTT-SSS-GGGHHHHHS--EE-TTT--EE--HHHHHHHHHHT-HHHHHHHHHHHGGGTSPP-TTHHHHHHHHHHHHHHHHHHHHHHHH-TTS-TTSEEEES---HHHHTTS-TT----EEEESSTT--SHHHHHHHHHHH-HHHHHHHHHHHHSPPHHHHHHHHHHHHHHHHTSTT-SHHHHHHHHHH--SHHHHHHHHHHHHHHHHHTT----HHHHHHIIIIISSTT--HHHHHHHHHHHHHHT-

Sequence (265 aa):
GSEAVLKNCTLEQAFRAMERNSAGIALIDVPARIFQTLYDVQTGKEIEQDLQQNLRELLAKAPVMARIADWVELLWQPLDNTWLEWLTLNFTNTLGAALLQTAMQLCPDADDNDLILDLNAGPVRTALLAPDQREIWLSETTVGGGGIIEKLQQIYREDPRSFFESLDFNLSPGNYETMDNNVWHLLQTMVNPASSLPVCMNEMRLANDHASQVQAQRNLLGELQRSGFMTSHSFLSAINTRLLRPGTDASSDVFLLQLQQDWRQ